Protein AF-A0A653DBP5-F1 (afdb_monomer)

pLDDT: mean 75.68, std 18.75, range [28.69, 94.06]

Secondary structure (DSSP, 8-state):
---------------TTT-HHHHS-HHHHHHHHHHHHT--SHHHHHHHHHHTEEEE--S--PPPPPP---S--------GGGG--S--SEEEEEEEETTEEEEE-HHHHHHHHT--HHHHHHHHHHHHHHSSPPPP-TT---S---SPPHHHHHHHHHHHHTS--B--TTTTTT-TT-EEE-TT--HHHHHHHHHHHH-----HHHHHHHHHHH--EEES---PPBPHHHHHHHHHHHH---HHHHHHHHHHHHHHHHHHHHHHHHHHHHHHHHHTTS-----PPPPPP--SS---BHHHHS-S-----------

Solvent-accessible surface area (backbone atoms only — not comparable to full-atom values): 20066 Å² total; per-residue (Å²): 141,78,85,79,78,80,76,75,70,90,73,84,69,80,45,84,90,68,38,44,73,76,79,43,51,68,70,59,40,50,50,51,31,52,60,52,66,66,45,87,44,75,47,54,41,40,43,56,52,46,76,33,49,47,73,42,73,57,92,71,84,77,82,73,77,75,77,76,92,74,89,75,96,83,75,93,71,92,59,82,68,82,77,59,84,61,72,76,53,43,78,49,41,45,46,78,57,91,95,42,77,45,73,39,49,72,72,53,53,30,59,52,65,71,49,61,69,70,62,55,49,53,36,51,53,29,36,74,78,67,74,39,52,59,75,84,63,85,92,67,75,73,92,68,67,94,64,77,59,66,71,61,53,51,53,50,52,53,57,62,66,69,54,85,59,42,69,50,82,88,42,43,88,82,44,72,80,46,33,23,34,59,67,90,55,47,74,68,56,52,50,51,54,48,38,74,72,68,73,60,97,71,58,68,67,59,57,50,50,49,47,66,73,76,43,64,67,45,67,32,72,82,87,67,83,49,56,58,68,60,51,52,43,50,52,51,46,72,71,44,82,54,66,67,66,32,49,52,43,48,50,52,50,52,50,53,52,52,53,51,53,51,49,54,51,48,52,52,52,50,55,52,41,30,75,72,68,79,44,90,76,88,80,86,80,82,76,76,49,84,55,83,76,84,71,79,46,48,68,66,36,55,77,78,78,94,70,88,77,85,78,85,77,80,129

Nearest PDB structures (foldseek):
  6sv1-assembly2_R  TM=6.738E-01  e=2.988E+00  Rhodospirillum rubrum
  6sv1-assembly3_d  TM=6.409E-01  e=2.805E+00  Rhodospirillum rubrum
  3k6c-assembly1_J  TM=6.333E-01  e=5.992E+00  Nitrosomonas europaea
  3k6c-assembly1_A  TM=5.991E-01  e=4.653E+00  Nitrosomonas europaea

Organism: Callosobruchus maculatus (NCBI:txid64391)

Mean predicted aligned error: 18.8 Å

Sequence (315 aa):
MTNVLVVSSPLKRVCIRLRCFEKIPEDSRQNLLITFNSLRSKNEQDNFLSGLISFHAPWRRRSRKPKNEEQSEDEISDDPEAKQFANNAVFSYKVRISDSEIPVCFKAFLAIFGIARGRVRRIQDFLLHHGRSPRDRRGTHQNRPNKMPREVEDLIVQHIQSFKARQSHYSRRKNPDRVYLPETLSIKKMFKMFLEKYNIAITYKAYWTIFTRKFNISFGLPRSDTCSVCDNLMLQINATIDPERKQDLTAQKALHLAKADKFYELKRKFKLRARQGELTCLSFDYMQNLPLPHLQTSDVFFPVSCGIMYLECTI

Foldseek 3Di:
DDPPPPPPPPPPPPPPPQRVDVVADPVQLVVQQVVLVVDDDPQSNLQVQLVQKDKDADPDQDPDDPPDPDDDDDDPDPDPPVPPPRVRIDMWGWDDDPNDTGTDDPVVVCVSNVHDPVQVVQQVVCCVPPVGGDDDCPPVDPPDPPDDDVVVLVLLVVLVVPADWADAPVCCVVCVQETEHEQVDDLVNSVVVSCVPPVDDDDSVVSVCSCVPVGNYYYDHDQDQDAPLLVVLVVVLVPDPDPVVNVVSVVVNVVVVVVVVVVVVVVVVVVVCVVVVNDPDDDDDDQFDDDPVDDSHPCNRDPDDDDPDDDPDDD

Structure (mmCIF, N/CA/C/O backbone):
data_AF-A0A653DBP5-F1
#
_entry.id   AF-A0A653DBP5-F1
#
loop_
_atom_site.group_PDB
_atom_site.id
_atom_site.type_symbol
_atom_site.label_atom_id
_atom_site.label_alt_id
_atom_site.label_comp_id
_atom_site.label_asym_id
_atom_site.label_entity_id
_atom_site.label_seq_id
_atom_site.pdbx_PDB_ins_code
_atom_site.Cartn_x
_atom_site.Cartn_y
_atom_site.Cartn_z
_atom_site.occupancy
_atom_site.B_iso_or_equiv
_atom_site.auth_seq_id
_atom_site.auth_comp_id
_atom_site.auth_asym_id
_atom_site.auth_atom_id
_atom_site.pdbx_PDB_model_num
ATOM 1 N N . MET A 1 1 ? 7.836 22.421 -19.388 1.00 36.56 1 MET A N 1
ATOM 2 C CA . MET A 1 1 ? 8.601 23.668 -19.602 1.00 36.56 1 MET A CA 1
ATOM 3 C C . MET A 1 1 ? 9.870 23.499 -18.784 1.00 36.56 1 MET A C 1
ATOM 5 O O . MET A 1 1 ? 9.744 23.416 -17.580 1.00 36.56 1 MET A O 1
ATOM 9 N N . THR A 1 2 ? 11.060 23.212 -19.290 1.00 28.75 2 THR A N 1
ATOM 10 C CA . THR A 1 2 ? 11.750 23.480 -20.554 1.00 28.75 2 THR A CA 1
ATOM 11 C C . THR A 1 2 ? 12.608 22.245 -20.871 1.00 28.75 2 THR A C 1
ATOM 13 O O . THR A 1 2 ? 13.450 21.847 -20.071 1.00 28.75 2 THR A O 1
ATOM 16 N N . ASN A 1 3 ? 12.373 21.588 -22.011 1.00 29.47 3 ASN A N 1
ATOM 17 C CA . ASN A 1 3 ? 13.273 20.530 -22.468 1.00 29.47 3 ASN A CA 1
ATOM 18 C C . ASN A 1 3 ? 14.516 21.210 -23.033 1.00 29.47 3 ASN A C 1
ATOM 20 O O . ASN A 1 3 ? 14.455 21.848 -24.082 1.00 29.47 3 ASN A O 1
ATOM 24 N N . VAL A 1 4 ? 15.619 21.092 -22.300 1.00 29.86 4 VAL A N 1
ATOM 25 C CA . VAL A 1 4 ? 16.955 21.461 -22.758 1.00 29.86 4 VAL A CA 1
ATOM 26 C C . VAL A 1 4 ? 17.217 20.697 -24.052 1.00 29.86 4 VAL A C 1
ATOM 28 O O . VAL A 1 4 ? 17.374 19.476 -24.054 1.00 29.86 4 VAL A O 1
ATOM 31 N N . LEU A 1 5 ? 17.215 21.429 -25.165 1.00 34.91 5 LEU A N 1
ATOM 32 C CA . LEU A 1 5 ? 17.737 20.960 -26.435 1.00 34.91 5 LEU A CA 1
ATOM 33 C C . LEU A 1 5 ? 19.218 20.668 -26.208 1.00 34.91 5 LEU A C 1
ATOM 35 O O . LEU A 1 5 ? 20.045 21.577 -26.153 1.00 34.91 5 LEU A O 1
ATOM 39 N N . VAL A 1 6 ? 19.554 19.391 -26.035 1.00 31.30 6 VAL A N 1
ATOM 40 C CA . VAL A 1 6 ? 20.933 18.932 -26.161 1.00 31.30 6 VAL A CA 1
ATOM 41 C C . VAL A 1 6 ? 21.281 19.091 -27.635 1.00 31.30 6 VAL A C 1
ATOM 43 O O . VAL A 1 6 ? 21.063 18.194 -28.447 1.00 31.30 6 VAL A O 1
ATOM 46 N N . VAL A 1 7 ? 21.774 20.278 -27.983 1.00 35.25 7 VAL A N 1
ATOM 47 C CA . VAL A 1 7 ? 22.456 20.539 -29.245 1.00 35.25 7 VAL A CA 1
ATOM 48 C C . VAL A 1 7 ? 23.713 19.681 -29.211 1.00 35.25 7 VAL A C 1
ATOM 50 O O . VAL A 1 7 ? 24.739 20.050 -28.643 1.00 35.25 7 VAL A O 1
ATOM 53 N N . SER A 1 8 ? 23.609 18.465 -29.744 1.00 33.22 8 SER A N 1
ATOM 54 C CA . SER A 1 8 ? 24.771 17.621 -29.961 1.00 33.22 8 SER A CA 1
ATOM 55 C C . SER A 1 8 ? 25.672 18.332 -30.963 1.00 33.22 8 SER A C 1
ATOM 57 O O . SER A 1 8 ? 25.282 18.570 -32.104 1.00 33.22 8 SER A O 1
ATOM 59 N N . SER A 1 9 ? 26.864 18.682 -30.497 1.00 33.56 9 SER A N 1
ATOM 60 C CA . SER A 1 9 ? 27.964 19.303 -31.230 1.00 33.56 9 SER A CA 1
ATOM 61 C C . SER A 1 9 ? 28.178 18.655 -32.609 1.00 33.56 9 SER A C 1
ATOM 63 O O . SER A 1 9 ? 27.960 17.443 -32.736 1.00 33.56 9 SER A O 1
ATOM 65 N N . PRO A 1 10 ? 28.670 19.393 -33.629 1.00 38.78 10 PRO A N 1
ATOM 66 C CA . PRO A 1 10 ? 28.924 18.853 -34.960 1.00 38.78 10 PRO A CA 1
ATOM 67 C C . PRO A 1 10 ? 30.125 17.910 -34.889 1.00 38.78 10 PRO A C 1
ATOM 69 O O . PRO A 1 10 ? 31.279 18.266 -35.117 1.00 38.78 10 PRO A O 1
ATOM 72 N N . LEU A 1 11 ? 29.853 16.666 -34.522 1.00 42.28 11 LEU A N 1
ATOM 73 C CA . LEU A 1 11 ? 30.815 15.589 -34.553 1.00 42.28 11 LEU A CA 1
ATOM 74 C C . LEU A 1 11 ? 31.106 15.289 -36.026 1.00 42.28 11 LEU A C 1
ATOM 76 O O . LEU A 1 11 ? 30.486 14.405 -36.616 1.00 42.28 11 LEU A O 1
ATOM 80 N N . LYS A 1 12 ? 32.111 15.971 -36.595 1.00 45.69 12 LYS A N 1
ATOM 81 C CA . LYS A 1 12 ? 32.914 15.476 -37.727 1.00 45.69 12 LYS A CA 1
ATOM 82 C C . LYS A 1 12 ? 33.602 14.170 -37.296 1.00 45.69 12 LYS A C 1
ATOM 84 O O . LYS A 1 12 ? 34.813 14.081 -37.132 1.00 45.69 12 LYS A O 1
ATOM 89 N N . ARG A 1 13 ? 32.820 13.113 -37.063 1.00 52.75 13 ARG A N 1
ATOM 90 C CA . ARG A 1 13 ? 33.313 11.743 -36.929 1.00 52.75 13 ARG A CA 1
ATOM 91 C C . ARG A 1 13 ? 33.541 11.253 -38.345 1.00 52.75 13 ARG A C 1
ATOM 93 O O . ARG A 1 13 ? 32.628 10.733 -38.981 1.00 52.75 13 ARG A O 1
ATOM 100 N N . VAL A 1 14 ? 34.757 11.468 -38.833 1.00 54.97 14 VAL A N 1
ATOM 101 C CA . VAL A 1 14 ? 35.185 11.094 -40.181 1.00 54.97 14 VAL A CA 1
ATOM 102 C C . VAL A 1 14 ? 34.881 9.609 -40.410 1.00 54.97 14 VAL A C 1
ATOM 104 O O . VAL A 1 14 ? 35.496 8.710 -39.833 1.00 54.97 14 VAL A O 1
ATOM 107 N N . CYS A 1 15 ? 33.859 9.341 -41.218 1.00 63.84 15 CYS A N 1
ATOM 108 C CA . CYS A 1 15 ? 33.506 8.005 -41.670 1.00 63.84 15 CYS A CA 1
ATOM 109 C C . CYS A 1 15 ? 34.424 7.647 -42.846 1.00 63.84 15 CYS A C 1
ATOM 111 O O . CYS A 1 15 ? 34.059 7.848 -43.997 1.00 63.84 15 CYS A O 1
ATOM 113 N N . ILE A 1 16 ? 35.621 7.132 -42.559 1.00 64.25 16 ILE A N 1
ATOM 114 C CA . ILE A 1 16 ? 36.681 6.975 -43.574 1.00 64.25 16 ILE A CA 1
ATOM 115 C C . ILE A 1 16 ? 36.278 5.994 -44.693 1.00 64.25 16 ILE A C 1
ATOM 117 O O . ILE A 1 16 ? 36.533 6.250 -45.863 1.00 64.25 16 ILE A O 1
ATOM 121 N N . ARG A 1 17 ? 35.614 4.878 -44.351 1.00 70.00 17 ARG A N 1
ATOM 122 C CA . ARG A 1 17 ? 35.361 3.777 -45.302 1.00 70.00 17 ARG A CA 1
ATOM 123 C C . ARG A 1 17 ? 34.129 3.966 -46.189 1.00 70.00 17 ARG A C 1
ATOM 125 O O . ARG A 1 17 ? 34.162 3.596 -47.353 1.00 70.00 17 ARG A O 1
ATOM 132 N N . LEU A 1 18 ? 3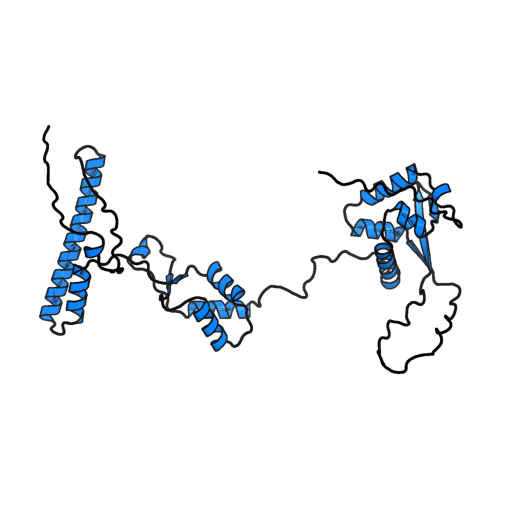3.028 4.469 -45.635 1.00 76.75 18 LEU A N 1
ATOM 133 C CA . LEU A 1 18 ? 31.749 4.567 -46.355 1.00 76.75 18 LEU A CA 1
ATOM 134 C C . LEU A 1 18 ? 31.322 6.012 -46.634 1.00 76.75 18 LEU A C 1
ATOM 136 O O . LEU A 1 18 ? 30.337 6.200 -47.343 1.00 76.75 18 LEU A O 1
ATOM 140 N N . ARG A 1 19 ? 32.029 7.006 -46.068 1.00 82.06 19 ARG A N 1
ATOM 141 C CA . ARG A 1 19 ? 31.725 8.444 -46.172 1.00 82.06 19 ARG A CA 1
ATOM 142 C C . ARG A 1 19 ? 30.231 8.747 -45.996 1.00 82.06 19 ARG A C 1
ATOM 144 O O . ARG A 1 19 ? 29.620 9.483 -46.759 1.00 82.06 19 ARG A O 1
ATOM 151 N N . CYS A 1 20 ? 29.625 8.135 -44.973 1.00 82.25 20 CYS A N 1
ATOM 152 C CA . CYS A 1 20 ? 28.166 8.124 -44.786 1.00 82.25 20 CYS A CA 1
ATOM 153 C C . CYS A 1 20 ? 27.556 9.530 -44.688 1.00 82.25 20 CYS A C 1
ATOM 155 O O . CYS A 1 20 ? 26.457 9.745 -45.177 1.00 82.25 20 CYS A O 1
ATOM 157 N N . PHE A 1 21 ? 28.268 10.471 -44.065 1.00 81.88 21 PHE A N 1
ATOM 158 C CA . PHE A 1 21 ? 27.802 11.847 -43.871 1.00 81.88 21 PHE A CA 1
ATOM 159 C C . PHE A 1 21 ? 27.961 12.735 -45.115 1.00 81.88 21 PHE A C 1
ATOM 161 O O . PHE A 1 21 ? 27.347 13.790 -45.165 1.00 81.88 21 PHE A O 1
ATOM 168 N N . GLU A 1 22 ? 28.752 12.315 -46.109 1.00 81.50 22 GLU A N 1
ATOM 169 C CA . GLU A 1 22 ? 28.819 12.974 -47.425 1.00 81.50 22 GLU A CA 1
ATOM 170 C C . GLU A 1 22 ? 27.707 12.453 -48.341 1.00 81.50 22 GLU A C 1
ATOM 172 O O . GLU A 1 22 ? 27.079 13.216 -49.062 1.00 81.50 22 GLU A O 1
ATOM 177 N N . LYS A 1 23 ? 27.429 11.143 -48.279 1.00 82.88 23 LYS A N 1
ATOM 178 C CA . LYS A 1 23 ? 26.381 10.497 -49.084 1.00 82.88 23 LYS A CA 1
ATOM 179 C C . LYS A 1 23 ? 24.964 10.849 -48.641 1.00 82.88 2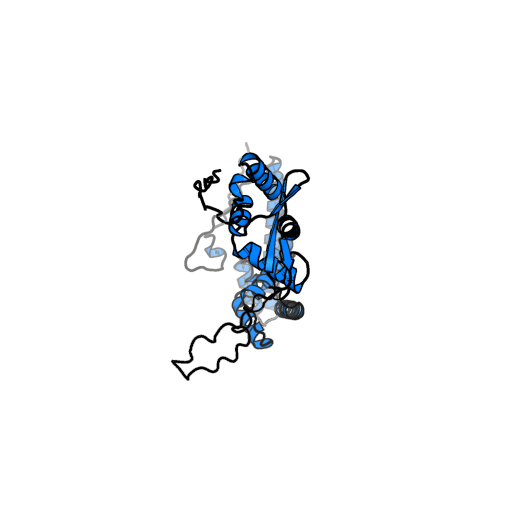3 LYS A C 1
ATOM 181 O O . LYS A 1 23 ? 24.036 10.713 -49.429 1.00 82.88 23 LYS A O 1
ATOM 186 N N . ILE A 1 24 ? 24.790 11.219 -47.374 1.00 84.38 24 ILE A N 1
ATOM 187 C CA . ILE A 1 24 ? 23.484 11.515 -46.794 1.00 84.38 24 ILE A CA 1
ATOM 188 C C . ILE A 1 24 ? 23.473 12.985 -46.356 1.00 84.38 24 ILE A C 1
ATOM 190 O O . ILE A 1 24 ? 24.082 13.305 -45.322 1.00 84.38 24 ILE A O 1
ATOM 194 N N . PRO A 1 25 ? 22.777 13.867 -47.099 1.00 85.88 25 PRO A N 1
ATOM 195 C CA . PRO A 1 25 ? 22.705 15.282 -46.759 1.00 85.88 25 PRO A CA 1
ATOM 196 C C . PRO A 1 25 ? 22.003 15.479 -45.411 1.00 85.88 25 PRO A C 1
ATOM 198 O O . PRO A 1 25 ? 21.269 14.606 -44.938 1.00 85.88 25 PRO A O 1
ATOM 201 N N . GLU A 1 26 ? 22.268 16.614 -44.762 1.00 84.62 26 GLU A N 1
ATOM 202 C CA . GLU A 1 26 ? 21.738 16.913 -43.425 1.00 84.62 26 GLU A CA 1
ATOM 203 C C . GLU A 1 26 ? 20.203 16.881 -43.400 1.00 84.62 26 GLU A C 1
ATOM 205 O O . GLU A 1 26 ? 19.634 16.235 -42.524 1.00 84.62 26 GLU A O 1
ATOM 210 N N . ASP A 1 27 ? 19.545 17.447 -44.414 1.00 86.19 27 ASP A N 1
ATOM 211 C CA . ASP A 1 27 ? 18.080 17.481 -44.521 1.00 86.19 27 ASP A CA 1
ATOM 212 C C . ASP A 1 27 ? 17.476 16.068 -44.525 1.00 86.19 27 ASP A C 1
ATOM 214 O O . ASP A 1 27 ? 16.527 15.768 -43.799 1.00 86.19 27 ASP A O 1
ATOM 218 N N . SER A 1 28 ? 18.089 15.139 -45.267 1.00 86.00 28 SER A N 1
ATOM 219 C CA . SER A 1 28 ? 17.661 13.737 -45.278 1.00 86.00 28 SER A CA 1
ATOM 220 C C . SER A 1 28 ? 17.887 13.050 -43.931 1.00 86.00 28 SER A C 1
ATOM 222 O O . SER A 1 28 ? 17.078 12.213 -43.530 1.00 86.00 28 SER A O 1
ATOM 224 N N . ARG A 1 29 ? 18.954 13.395 -43.193 1.00 87.88 29 ARG A N 1
ATOM 225 C CA . ARG A 1 29 ? 19.184 12.862 -41.835 1.00 87.88 29 ARG A CA 1
ATOM 226 C C . ARG A 1 29 ? 18.140 13.372 -40.853 1.00 87.88 29 ARG A C 1
ATOM 228 O O . ARG A 1 29 ? 17.646 12.586 -40.046 1.00 87.88 29 ARG A O 1
ATOM 235 N N . GLN A 1 30 ? 17.776 14.646 -40.947 1.00 87.38 30 GLN A N 1
ATOM 236 C CA . GLN A 1 30 ? 16.719 15.228 -40.127 1.00 87.38 30 GLN A CA 1
ATOM 237 C C . GLN A 1 30 ? 15.369 14.572 -40.425 1.00 87.38 30 GLN A C 1
ATOM 239 O O . GLN A 1 30 ? 14.693 14.144 -39.493 1.00 87.38 30 GLN A O 1
ATOM 244 N N . ASN A 1 31 ? 15.024 14.369 -41.698 1.00 89.44 31 ASN A N 1
ATOM 245 C CA . ASN A 1 31 ? 13.793 13.675 -42.088 1.00 89.44 31 ASN A CA 1
ATOM 246 C C . ASN A 1 31 ? 13.737 12.228 -41.572 1.00 89.44 31 ASN A C 1
ATOM 248 O O . ASN A 1 31 ? 12.702 11.785 -41.068 1.00 89.44 31 ASN A O 1
ATOM 252 N N . LEU A 1 32 ? 14.856 11.497 -41.631 1.00 88.88 32 LEU A N 1
ATOM 253 C CA . LEU A 1 32 ? 14.970 10.153 -41.053 1.00 88.88 32 LEU A CA 1
ATOM 254 C C . LEU A 1 32 ? 14.740 10.158 -39.540 1.00 88.88 32 LEU A C 1
ATOM 256 O O . LEU A 1 32 ? 14.031 9.297 -39.019 1.00 88.88 32 LEU A O 1
ATOM 260 N N . LEU A 1 33 ? 15.320 11.131 -38.838 1.00 90.19 33 LEU A N 1
ATOM 261 C CA . LEU A 1 33 ? 15.170 11.267 -37.395 1.00 90.19 33 LEU A CA 1
ATOM 262 C C . LEU A 1 33 ? 13.738 11.666 -37.006 1.00 90.19 33 LEU A C 1
ATOM 264 O O . LEU A 1 33 ? 13.191 11.109 -36.057 1.00 90.19 33 LEU A O 1
ATOM 268 N N . ILE A 1 34 ? 13.107 12.575 -37.754 1.00 90.06 34 ILE A N 1
ATOM 269 C CA . ILE A 1 34 ? 11.704 12.974 -37.563 1.00 90.06 34 ILE A CA 1
ATOM 270 C C . ILE A 1 34 ? 10.782 11.769 -37.766 1.00 90.06 34 ILE A C 1
ATOM 272 O O . ILE A 1 34 ? 9.935 11.494 -36.920 1.00 90.06 34 ILE A O 1
ATOM 276 N N . THR A 1 35 ? 10.993 11.005 -38.840 1.00 90.19 35 THR A N 1
ATOM 277 C CA . THR A 1 35 ? 10.218 9.788 -39.134 1.00 90.19 35 THR A CA 1
ATOM 278 C C . THR A 1 35 ? 10.406 8.727 -38.052 1.00 90.19 35 THR A C 1
ATOM 280 O O . THR A 1 35 ? 9.456 8.067 -37.648 1.00 90.19 35 THR A O 1
ATOM 283 N N . PHE A 1 36 ? 11.623 8.567 -37.534 1.00 92.12 36 PHE A N 1
ATOM 284 C CA . PHE A 1 36 ? 11.887 7.641 -36.436 1.00 92.12 36 PHE A CA 1
ATOM 285 C C . PHE A 1 36 ? 11.210 8.078 -35.127 1.00 92.12 36 PHE A C 1
ATOM 287 O O . PHE A 1 36 ? 10.647 7.250 -34.409 1.00 92.12 36 PHE A O 1
ATOM 294 N N . ASN A 1 37 ? 11.232 9.377 -34.827 1.00 90.12 37 ASN A N 1
ATOM 295 C CA . ASN A 1 37 ? 10.646 9.938 -33.612 1.00 90.12 37 ASN A CA 1
ATOM 296 C C . ASN A 1 37 ? 9.114 10.050 -33.665 1.00 90.12 37 ASN A C 1
ATOM 298 O O . ASN A 1 37 ? 8.494 10.184 -32.612 1.00 90.12 37 ASN A O 1
ATOM 302 N N . SER A 1 38 ? 8.495 9.976 -34.849 1.00 92.38 38 SER A N 1
ATOM 303 C CA . SER A 1 38 ? 7.032 9.948 -34.984 1.00 92.38 38 SER A CA 1
ATOM 304 C C . SER A 1 38 ? 6.414 8.604 -34.567 1.00 92.38 38 SER A C 1
ATOM 306 O O . SER A 1 38 ? 5.219 8.541 -34.268 1.00 92.38 38 SER A O 1
ATOM 308 N N . LEU A 1 39 ? 7.222 7.538 -34.488 1.00 92.19 39 LEU A N 1
ATOM 309 C CA . LEU A 1 39 ? 6.808 6.229 -33.982 1.00 92.19 39 LEU A CA 1
ATOM 310 C C . LEU A 1 39 ? 6.479 6.321 -32.487 1.00 92.19 39 LEU A C 1
ATOM 312 O O . LEU A 1 39 ? 7.312 6.739 -31.676 1.00 92.19 39 LEU A O 1
ATOM 316 N N . ARG A 1 40 ? 5.263 5.905 -32.115 1.00 85.38 40 ARG A N 1
ATOM 317 C CA . ARG A 1 40 ? 4.690 6.166 -30.786 1.00 85.38 40 ARG A CA 1
ATOM 318 C C . ARG A 1 40 ? 5.259 5.244 -29.721 1.00 85.38 40 ARG A C 1
ATOM 320 O O . ARG A 1 40 ? 5.482 5.671 -28.588 1.00 85.38 40 ARG A O 1
ATOM 327 N N . SER A 1 41 ? 5.471 3.973 -30.057 1.00 90.12 41 SER A N 1
ATOM 328 C CA . SER A 1 41 ? 5.939 2.978 -29.095 1.00 90.12 41 SER A CA 1
ATOM 329 C C . SER A 1 41 ? 7.415 2.631 -29.281 1.00 90.12 41 SER A C 1
ATOM 331 O O . SER A 1 41 ? 7.949 2.568 -30.388 1.00 90.12 41 SER A O 1
ATOM 333 N N . LYS A 1 42 ? 8.095 2.318 -28.170 1.00 88.75 42 LYS A N 1
AT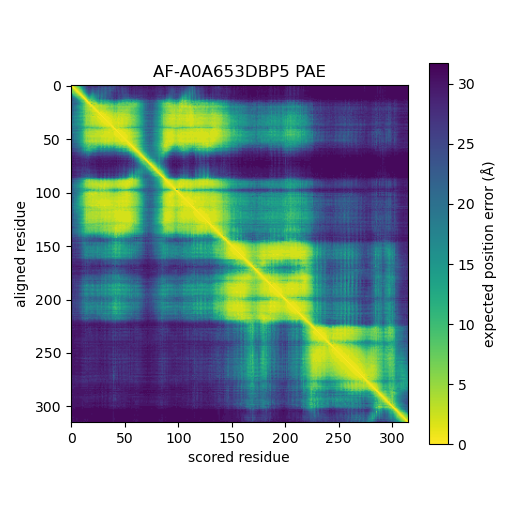OM 334 C CA . LYS A 1 42 ? 9.469 1.792 -28.207 1.00 88.75 42 LYS A CA 1
ATOM 335 C C . LYS A 1 42 ? 9.569 0.522 -29.065 1.00 88.75 42 LYS A C 1
ATOM 337 O O . LYS A 1 42 ? 10.575 0.322 -29.734 1.00 88.75 42 LYS A O 1
ATOM 342 N N . ASN A 1 43 ? 8.524 -0.307 -29.055 1.00 91.19 43 ASN A N 1
ATOM 343 C CA . ASN A 1 43 ? 8.456 -1.528 -29.854 1.00 91.19 43 ASN A CA 1
ATOM 344 C C . ASN A 1 43 ? 8.384 -1.220 -31.355 1.00 91.19 43 ASN A C 1
ATOM 346 O O . ASN A 1 43 ? 9.072 -1.871 -32.133 1.00 91.19 43 ASN A O 1
ATOM 350 N N . GLU A 1 44 ? 7.600 -0.221 -31.769 1.00 91.94 44 GLU A N 1
ATOM 351 C CA . GLU A 1 44 ? 7.573 0.251 -33.162 1.00 91.94 44 GLU A CA 1
ATOM 352 C C . GLU A 1 44 ? 8.938 0.778 -33.602 1.00 91.94 44 GLU A C 1
ATOM 354 O O . GLU A 1 44 ? 9.419 0.411 -34.670 1.00 91.94 44 GLU A O 1
ATOM 359 N N . GLN A 1 45 ? 9.600 1.570 -32.756 1.00 92.88 45 GLN A N 1
ATOM 360 C CA . GLN A 1 45 ? 10.955 2.053 -33.024 1.00 92.88 45 GLN A CA 1
ATOM 361 C C . GLN A 1 45 ? 11.966 0.904 -33.155 1.00 92.88 45 GLN A C 1
ATOM 363 O O . GLN A 1 45 ? 12.768 0.890 -34.087 1.00 92.88 45 GLN A O 1
ATOM 368 N N . ASP A 1 46 ? 11.938 -0.072 -32.244 1.00 92.69 46 ASP A N 1
ATOM 369 C CA . ASP A 1 46 ? 12.847 -1.223 -32.281 1.00 92.69 46 ASP A CA 1
ATOM 370 C C . ASP A 1 46 ? 12.556 -2.127 -33.498 1.00 92.69 46 ASP A C 1
ATOM 372 O O . ASP A 1 46 ? 13.493 -2.622 -34.126 1.00 92.69 46 ASP A O 1
ATOM 376 N N . ASN A 1 47 ? 11.285 -2.276 -33.897 1.00 92.88 47 ASN A N 1
ATOM 377 C CA . ASN A 1 47 ? 10.881 -2.935 -35.144 1.00 92.88 47 ASN A CA 1
ATOM 378 C C . ASN A 1 47 ? 11.419 -2.200 -36.377 1.00 92.88 47 ASN A C 1
ATOM 380 O O . ASN A 1 47 ? 12.014 -2.828 -37.253 1.00 92.88 47 ASN A O 1
ATOM 384 N N . PHE A 1 48 ? 11.258 -0.879 -36.434 1.00 92.81 48 PHE A N 1
ATOM 385 C CA . PHE A 1 48 ? 11.758 -0.057 -37.534 1.00 92.81 48 PHE A CA 1
ATOM 386 C C . PHE A 1 48 ? 13.274 -0.215 -37.708 1.00 92.81 48 PHE A C 1
ATOM 388 O O . PHE A 1 48 ? 13.748 -0.513 -38.803 1.00 92.81 48 PHE A O 1
ATOM 395 N N . LEU A 1 49 ? 14.036 -0.119 -36.614 1.00 92.69 49 LEU A N 1
ATOM 396 C CA . LEU A 1 49 ? 15.489 -0.316 -36.635 1.00 92.69 49 LEU A CA 1
ATOM 397 C C . LEU A 1 49 ? 15.870 -1.738 -37.038 1.00 92.69 49 LEU A C 1
ATOM 399 O O . LEU A 1 49 ? 16.861 -1.926 -37.737 1.00 92.69 49 LEU A O 1
ATOM 403 N N . SER A 1 50 ? 15.090 -2.735 -36.615 1.00 91.31 50 SER A N 1
ATOM 404 C CA . SER A 1 50 ? 15.350 -4.130 -36.964 1.00 91.31 50 SER A CA 1
ATOM 405 C C . SER A 1 50 ? 15.257 -4.384 -38.473 1.00 91.31 50 SER A C 1
ATOM 407 O O . SER A 1 50 ? 16.083 -5.116 -39.005 1.00 91.31 50 SER A O 1
ATOM 409 N N . GLY A 1 51 ? 14.357 -3.694 -39.187 1.00 90.50 51 GLY A N 1
ATOM 410 C CA . GLY A 1 51 ? 14.258 -3.768 -40.652 1.00 90.50 51 GLY A CA 1
ATOM 411 C C . GLY A 1 51 ? 15.424 -3.107 -41.403 1.00 90.50 51 GLY A C 1
ATOM 412 O O . GLY A 1 51 ? 15.636 -3.367 -42.588 1.00 90.50 51 GLY A O 1
ATOM 413 N N . LEU A 1 52 ? 16.201 -2.268 -40.715 1.00 92.25 52 LEU A N 1
ATOM 414 C CA . LEU A 1 52 ? 17.388 -1.591 -41.243 1.00 92.25 52 LEU A CA 1
ATOM 415 C C . LEU A 1 52 ? 18.699 -2.323 -40.915 1.00 92.25 52 LEU A C 1
ATOM 417 O O . LEU A 1 52 ? 19.778 -1.884 -41.324 1.00 92.25 52 LEU A O 1
ATOM 421 N N . ILE A 1 53 ? 18.617 -3.428 -40.173 1.00 92.62 53 ILE A N 1
ATOM 422 C CA . ILE A 1 53 ? 19.753 -4.257 -39.782 1.00 92.62 53 ILE A CA 1
ATOM 423 C C . ILE A 1 53 ? 19.659 -5.576 -40.542 1.00 92.62 53 ILE A C 1
ATOM 425 O O . ILE A 1 53 ? 18.626 -6.237 -40.561 1.00 92.62 53 ILE A O 1
ATOM 429 N N . SER A 1 54 ? 20.763 -5.987 -41.150 1.00 90.00 54 SER A N 1
ATOM 430 C CA . SER A 1 54 ? 20.900 -7.319 -41.739 1.00 90.00 54 SER A CA 1
ATOM 431 C C . SER A 1 54 ? 22.128 -7.994 -41.150 1.00 90.00 54 SER A C 1
ATOM 433 O O . SER A 1 54 ? 23.059 -7.322 -40.698 1.00 90.00 54 SER A O 1
ATOM 435 N N . PHE A 1 55 ? 22.120 -9.320 -41.094 1.00 88.69 55 PHE A N 1
ATOM 436 C CA . PHE A 1 55 ? 23.233 -10.085 -40.554 1.00 88.69 55 PHE A CA 1
ATOM 437 C C . PHE A 1 55 ? 23.573 -11.259 -41.461 1.00 88.69 55 PHE A C 1
ATOM 439 O O . PHE A 1 55 ? 22.702 -11.847 -42.097 1.00 88.69 55 PHE A O 1
ATOM 446 N N . HIS A 1 56 ? 24.859 -11.588 -41.509 1.00 85.75 56 HIS A N 1
ATOM 447 C CA . HIS A 1 56 ? 25.397 -12.678 -42.310 1.00 85.75 56 HIS A CA 1
ATOM 448 C C . HIS A 1 56 ? 26.396 -13.486 -41.485 1.00 85.75 56 HIS A C 1
ATOM 450 O O . HIS A 1 56 ? 27.043 -12.959 -40.573 1.00 85.75 56 HIS A O 1
ATOM 456 N N . ALA A 1 57 ? 26.545 -14.768 -41.815 1.00 81.88 57 ALA A N 1
ATOM 457 C CA . ALA A 1 57 ? 27.573 -15.599 -41.208 1.00 81.88 57 ALA A CA 1
ATOM 458 C C . ALA A 1 57 ? 28.978 -15.057 -41.563 1.00 81.88 57 ALA A C 1
ATOM 460 O O . ALA A 1 57 ? 29.205 -14.632 -42.701 1.00 81.88 57 ALA A O 1
ATOM 461 N N . PRO A 1 58 ? 29.942 -15.046 -40.624 1.00 80.56 58 PRO A N 1
ATOM 462 C CA . PRO A 1 58 ? 31.301 -14.608 -40.918 1.00 80.56 58 PRO A CA 1
ATOM 463 C C . PRO A 1 58 ? 31.970 -15.548 -41.928 1.00 80.56 58 PRO A C 1
ATOM 465 O O . PRO A 1 58 ? 32.039 -16.749 -41.688 1.00 80.56 58 PRO A O 1
ATOM 468 N N . TRP A 1 59 ? 32.540 -14.997 -43.006 1.00 73.00 59 TRP A N 1
ATOM 469 C CA . TRP A 1 59 ? 33.254 -15.782 -44.028 1.00 73.00 59 TRP A CA 1
ATOM 470 C C . TRP A 1 59 ? 34.458 -16.540 -43.448 1.00 73.00 59 TRP A C 1
ATOM 472 O O . TRP A 1 59 ? 34.693 -17.699 -43.770 1.00 73.00 59 TRP A O 1
ATOM 482 N N . ARG A 1 60 ? 35.249 -15.891 -42.584 1.00 70.50 60 ARG A N 1
ATOM 483 C CA . ARG A 1 60 ? 36.398 -16.505 -41.899 1.00 70.50 60 ARG A CA 1
ATOM 484 C C . ARG A 1 60 ? 36.308 -16.247 -40.406 1.00 70.50 60 ARG A C 1
ATOM 486 O O . ARG A 1 60 ? 36.211 -15.096 -39.976 1.00 70.50 60 ARG A O 1
ATOM 493 N N . ARG A 1 61 ? 36.417 -17.311 -39.615 1.00 69.19 61 ARG A N 1
ATOM 494 C CA . ARG A 1 61 ? 36.617 -17.223 -38.168 1.00 69.19 61 ARG A CA 1
ATOM 495 C C . ARG A 1 61 ? 38.119 -17.196 -37.917 1.00 69.19 61 ARG A C 1
ATOM 497 O O . ARG A 1 61 ? 38.814 -18.151 -38.236 1.00 69.19 61 ARG A O 1
ATOM 504 N N . ARG A 1 62 ? 38.635 -16.087 -37.389 1.00 63.50 62 ARG A N 1
ATOM 505 C CA . ARG A 1 62 ? 40.004 -16.069 -36.865 1.00 63.50 62 ARG A CA 1
ATOM 506 C C . ARG A 1 62 ? 39.973 -16.707 -35.483 1.00 63.50 62 ARG A C 1
ATOM 508 O O . ARG A 1 62 ? 39.208 -16.243 -34.637 1.00 63.50 62 ARG A O 1
ATOM 515 N N . SER A 1 63 ? 40.785 -17.738 -35.261 1.00 61.31 63 SER A N 1
ATOM 516 C CA . SER A 1 63 ? 41.098 -18.181 -33.905 1.00 61.31 63 SER A CA 1
ATOM 517 C C . SER A 1 63 ? 41.668 -16.977 -33.158 1.00 61.31 63 SER A C 1
ATOM 519 O O . SER A 1 63 ? 42.585 -16.300 -33.631 1.00 61.31 63 SER A O 1
ATOM 521 N N . ARG A 1 64 ? 41.072 -16.628 -32.018 1.00 58.47 64 ARG A N 1
ATOM 522 C CA . ARG A 1 64 ? 41.760 -15.727 -31.096 1.00 58.47 64 ARG A CA 1
ATOM 523 C C . ARG A 1 64 ? 42.882 -16.559 -30.487 1.00 58.47 64 ARG A C 1
ATOM 525 O O . ARG A 1 64 ? 42.594 -17.634 -29.969 1.00 58.47 64 ARG A O 1
ATOM 532 N N . LYS A 1 65 ? 44.134 -16.091 -30.569 1.00 51.28 65 LYS A N 1
ATOM 533 C CA . LYS A 1 65 ? 45.181 -16.634 -29.694 1.00 51.28 65 LYS A CA 1
ATOM 534 C C . LYS A 1 65 ? 44.648 -16.522 -28.258 1.00 51.28 65 LYS A C 1
ATOM 536 O O . LYS A 1 65 ? 44.121 -15.447 -27.935 1.00 51.28 65 LYS A O 1
ATOM 541 N N . PRO A 1 66 ? 44.706 -17.586 -27.440 1.00 50.41 66 PRO A N 1
ATOM 542 C CA . PRO A 1 66 ? 44.446 -17.434 -26.018 1.00 50.41 66 PRO A CA 1
ATOM 543 C C . PRO A 1 66 ? 45.365 -16.316 -25.519 1.00 50.41 66 PRO A C 1
ATOM 545 O O . PRO A 1 66 ? 46.529 -16.240 -25.916 1.00 50.41 66 PRO A O 1
ATOM 548 N N . LYS A 1 67 ? 44.815 -15.365 -24.757 1.00 45.00 67 LYS A N 1
ATOM 549 C CA . LYS A 1 67 ? 45.669 -14.454 -23.991 1.00 45.00 67 LYS A CA 1
ATOM 550 C C . LYS A 1 67 ? 46.523 -15.356 -23.106 1.00 45.00 67 LYS A C 1
ATOM 552 O O . LYS A 1 67 ? 45.943 -16.202 -22.437 1.00 45.00 67 LYS A O 1
ATOM 557 N N . ASN A 1 68 ? 47.840 -15.201 -23.203 1.00 41.06 68 ASN A N 1
ATOM 558 C CA . ASN A 1 68 ? 48.833 -15.996 -22.495 1.00 41.06 68 ASN A CA 1
ATOM 559 C C . ASN A 1 68 ? 48.386 -16.335 -21.070 1.00 41.06 68 ASN A C 1
ATOM 561 O O . ASN A 1 68 ? 47.997 -15.452 -20.305 1.00 41.06 68 ASN A O 1
ATOM 565 N N . GLU A 1 69 ? 48.451 -17.630 -20.785 1.00 48.41 69 GLU A N 1
ATOM 566 C CA . GLU A 1 69 ? 48.522 -18.224 -19.462 1.00 48.41 69 GLU A CA 1
ATOM 567 C C . GLU A 1 69 ? 49.795 -17.707 -18.793 1.00 48.41 69 GLU A C 1
ATOM 569 O O . GLU A 1 69 ? 50.883 -18.175 -19.091 1.00 48.41 69 GLU A O 1
ATOM 574 N N . GLU A 1 70 ? 49.674 -16.694 -17.947 1.00 46.72 70 GLU A N 1
ATOM 575 C CA . GLU A 1 70 ? 50.645 -16.417 -16.892 1.00 46.72 70 GLU A CA 1
ATOM 576 C C . GLU A 1 70 ? 49.902 -15.621 -15.810 1.00 46.72 70 GLU A C 1
ATOM 578 O O . GLU A 1 70 ? 49.513 -14.476 -16.042 1.00 46.72 70 GLU A O 1
ATOM 583 N N . GLN A 1 71 ? 49.734 -16.269 -14.644 1.00 38.09 71 GLN A N 1
ATOM 584 C CA . GLN A 1 71 ? 49.116 -15.804 -13.383 1.00 38.09 71 GLN A CA 1
ATOM 585 C C . GLN A 1 71 ? 47.572 -15.902 -13.375 1.00 38.09 71 GLN A C 1
ATOM 587 O O . GLN A 1 71 ? 46.909 -15.238 -14.162 1.00 38.09 71 GLN A O 1
ATOM 592 N N . SER A 1 72 ? 46.889 -16.701 -12.548 1.00 34.72 72 SER A N 1
ATOM 593 C CA . SER A 1 72 ? 47.204 -17.431 -11.307 1.00 34.72 72 SER A CA 1
ATOM 594 C C . SER A 1 72 ? 46.235 -18.626 -11.153 1.00 34.72 72 SER A C 1
ATOM 596 O O . SER A 1 72 ? 45.102 -18.545 -11.622 1.00 34.72 72 SER A O 1
ATOM 598 N N . GLU A 1 73 ? 46.660 -19.713 -10.501 1.00 42.34 73 GLU A N 1
ATOM 599 C CA . GLU A 1 73 ? 45.937 -21.001 -10.390 1.00 42.34 73 GLU A CA 1
ATOM 600 C C . GLU A 1 73 ? 44.752 -21.031 -9.403 1.00 42.34 73 GLU A C 1
ATOM 602 O O . GLU A 1 73 ? 44.130 -22.076 -9.239 1.00 42.34 73 GLU A O 1
ATOM 607 N N . ASP A 1 74 ? 44.357 -19.909 -8.805 1.00 38.16 74 ASP A N 1
ATOM 608 C CA . ASP A 1 74 ? 43.271 -19.888 -7.822 1.00 38.16 74 ASP A CA 1
ATOM 609 C C . ASP A 1 74 ? 42.037 -19.152 -8.356 1.00 38.16 74 ASP A C 1
ATOM 611 O O . ASP A 1 74 ? 41.976 -17.927 -8.338 1.00 38.16 74 ASP A O 1
ATOM 615 N N . GLU A 1 75 ? 41.089 -19.934 -8.885 1.00 38.00 75 GLU A N 1
ATOM 616 C CA . GLU A 1 75 ? 39.621 -19.786 -8.824 1.00 38.00 75 GLU A CA 1
ATOM 617 C C . GLU A 1 75 ? 39.000 -20.533 -10.015 1.00 38.00 75 GLU A C 1
ATOM 619 O O . GLU A 1 75 ? 38.837 -20.006 -11.120 1.00 38.00 75 GLU A O 1
ATOM 624 N N . ILE A 1 76 ? 38.613 -21.791 -9.780 1.00 41.75 76 ILE A N 1
ATOM 625 C CA . ILE A 1 76 ? 37.684 -22.515 -10.653 1.00 41.75 76 ILE A CA 1
ATOM 626 C C . ILE A 1 76 ? 36.331 -21.807 -10.537 1.00 41.75 76 ILE A C 1
ATOM 628 O O . ILE A 1 76 ? 35.507 -22.117 -9.680 1.00 41.75 76 ILE A O 1
ATOM 632 N N . SER A 1 77 ? 36.118 -20.814 -11.394 1.00 35.47 77 SER A N 1
ATOM 633 C CA . SER A 1 77 ? 34.785 -20.349 -11.752 1.00 35.47 77 SER A CA 1
ATOM 634 C C . SER A 1 77 ? 34.353 -21.114 -13.002 1.00 35.47 77 SER A C 1
ATOM 636 O O . SER A 1 77 ? 34.800 -20.843 -14.118 1.00 35.47 77 SER A O 1
ATOM 638 N N . ASP A 1 78 ? 33.486 -22.109 -12.799 1.00 39.72 78 ASP A N 1
ATOM 639 C CA . ASP A 1 78 ? 32.736 -22.819 -13.842 1.00 39.72 78 ASP A CA 1
ATOM 640 C C . ASP A 1 78 ? 31.703 -21.878 -14.488 1.00 39.72 78 ASP A C 1
ATOM 642 O O . ASP A 1 78 ? 30.495 -22.091 -14.401 1.00 39.72 78 ASP A O 1
ATOM 646 N N . ASP A 1 79 ? 32.168 -20.801 -15.123 1.00 34.62 79 ASP A N 1
ATOM 647 C CA . ASP A 1 79 ? 31.307 -19.865 -15.841 1.00 34.62 79 ASP A CA 1
ATOM 648 C C . ASP A 1 79 ? 31.486 -20.056 -17.365 1.00 34.62 79 ASP A C 1
ATOM 650 O O . ASP A 1 79 ? 32.410 -19.507 -17.982 1.00 34.62 79 ASP A O 1
ATOM 654 N N . PRO A 1 80 ? 30.634 -20.868 -18.026 1.00 40.12 80 PRO A N 1
ATOM 655 C CA . PRO A 1 80 ? 30.770 -21.207 -19.447 1.00 40.12 80 PRO A CA 1
ATOM 656 C C . PRO A 1 80 ? 30.534 -20.016 -20.398 1.00 40.12 80 PRO A C 1
ATOM 658 O O . PRO A 1 80 ? 30.804 -20.118 -21.600 1.00 40.12 80 PRO A O 1
ATOM 661 N N . GLU A 1 81 ? 30.063 -18.871 -19.894 1.00 43.53 81 GLU A N 1
ATOM 662 C CA . GLU A 1 81 ? 29.693 -17.703 -20.704 1.00 43.53 81 GLU A CA 1
ATOM 663 C C . GLU A 1 81 ? 30.883 -16.842 -21.161 1.00 43.53 81 GLU A C 1
ATOM 665 O O . GLU A 1 81 ? 30.811 -16.189 -22.209 1.00 43.53 81 GLU A O 1
ATOM 670 N N . ALA A 1 82 ? 32.024 -16.866 -20.461 1.00 37.12 82 ALA A N 1
ATOM 671 C CA . ALA A 1 82 ? 33.146 -15.972 -20.774 1.00 37.12 82 ALA A CA 1
ATOM 672 C C . ALA A 1 82 ? 33.853 -16.294 -22.114 1.00 37.12 82 ALA A C 1
ATOM 674 O O . ALA A 1 82 ? 34.529 -15.438 -22.695 1.00 37.12 82 ALA A O 1
ATOM 675 N N . LYS A 1 83 ? 33.663 -17.505 -22.661 1.00 39.50 83 LYS A N 1
ATOM 676 C CA . LYS A 1 83 ? 34.304 -17.975 -23.908 1.00 39.50 83 LYS A CA 1
ATOM 677 C C . LYS A 1 83 ? 33.474 -17.733 -25.186 1.00 39.50 83 LYS A C 1
ATOM 679 O O . LYS A 1 83 ? 33.986 -17.959 -26.282 1.00 39.50 83 LYS A O 1
ATOM 684 N N . GLN A 1 84 ? 32.238 -17.225 -25.100 1.00 45.47 84 GLN A N 1
ATOM 685 C CA . GLN A 1 84 ? 31.290 -17.203 -26.235 1.00 45.47 84 GLN A CA 1
ATOM 686 C C . GLN A 1 84 ? 31.183 -15.899 -27.043 1.00 45.47 84 GLN A C 1
ATOM 688 O O . GLN A 1 84 ? 30.403 -15.836 -27.989 1.00 45.47 84 GLN A O 1
ATOM 693 N N . PHE A 1 85 ? 32.013 -14.876 -26.812 1.00 43.56 85 PHE A N 1
ATOM 694 C CA . PHE A 1 85 ? 32.044 -13.701 -27.707 1.00 43.56 85 PHE A CA 1
ATOM 695 C C . PHE A 1 85 ? 32.794 -13.957 -29.029 1.00 43.56 85 PHE A C 1
ATOM 697 O O . PHE A 1 85 ? 33.474 -13.066 -29.559 1.00 43.56 85 PHE A O 1
ATOM 704 N N . ALA A 1 86 ? 32.712 -15.169 -29.581 1.00 50.44 86 ALA A N 1
ATOM 705 C CA . ALA A 1 86 ? 32.919 -15.353 -31.007 1.00 50.44 86 ALA A CA 1
ATOM 706 C C . ALA A 1 86 ? 31.793 -14.578 -31.705 1.00 50.44 86 ALA A C 1
ATOM 708 O O . ALA A 1 86 ? 30.621 -14.790 -31.418 1.00 50.44 86 ALA A O 1
ATOM 709 N N . ASN A 1 87 ? 32.129 -13.617 -32.569 1.00 60.59 87 ASN A N 1
ATOM 710 C CA . ASN A 1 87 ? 31.121 -12.897 -33.346 1.00 60.59 87 ASN A CA 1
ATOM 711 C C . ASN A 1 87 ? 30.422 -13.909 -34.269 1.00 60.59 87 ASN A C 1
ATOM 713 O O . ASN A 1 87 ? 30.896 -14.151 -35.377 1.00 60.59 87 ASN A O 1
ATOM 717 N N . ASN A 1 88 ? 29.334 -14.523 -33.802 1.00 69.25 88 ASN A N 1
ATOM 718 C CA . ASN A 1 88 ? 28.597 -15.556 -34.532 1.00 69.25 88 ASN A CA 1
ATOM 719 C C . ASN A 1 88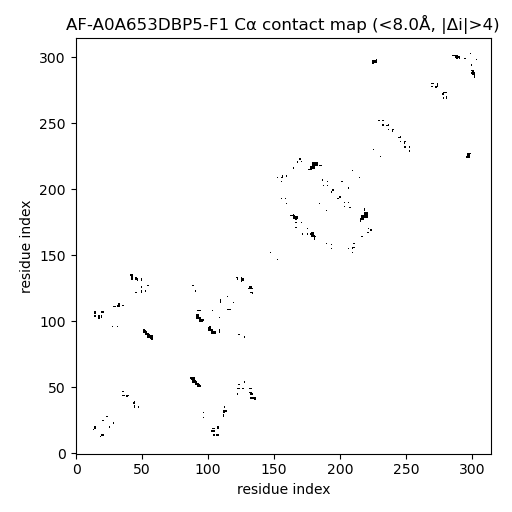 ? 27.956 -15.009 -35.815 1.00 69.25 88 ASN A C 1
ATOM 721 O O . ASN A 1 88 ? 27.669 -15.775 -36.731 1.00 69.25 88 ASN A O 1
ATOM 725 N N . ALA A 1 89 ? 27.803 -13.685 -35.908 1.00 80.12 89 ALA A N 1
ATOM 726 C CA . ALA A 1 89 ? 27.320 -12.986 -37.085 1.00 80.12 89 ALA A CA 1
ATOM 727 C C . ALA A 1 89 ? 28.061 -11.659 -37.318 1.00 80.12 89 ALA A C 1
ATOM 729 O O . ALA A 1 89 ? 28.572 -11.020 -36.392 1.00 80.12 89 ALA A O 1
ATOM 730 N N . VAL A 1 90 ? 28.096 -11.240 -38.582 1.00 85.25 90 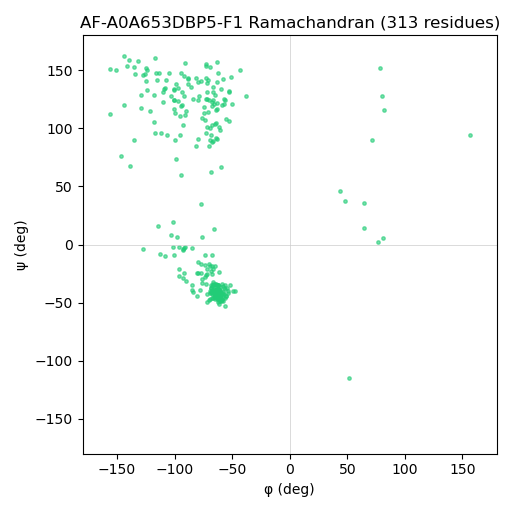VAL A N 1
ATOM 731 C CA . VAL A 1 90 ? 28.518 -9.909 -39.026 1.00 85.25 90 VAL A CA 1
ATOM 732 C C . VAL A 1 90 ? 27.268 -9.104 -39.360 1.00 85.25 90 VAL A C 1
ATOM 734 O O . VAL A 1 90 ? 26.443 -9.554 -40.149 1.00 85.25 90 VAL A O 1
ATOM 737 N N . PHE A 1 91 ? 27.144 -7.909 -38.783 1.00 88.31 91 PHE A N 1
ATOM 738 C CA . PHE A 1 91 ? 25.990 -7.030 -38.979 1.00 88.31 91 PHE A CA 1
ATOM 739 C C . PHE A 1 91 ? 26.288 -5.913 -39.985 1.00 88.31 91 PHE A C 1
ATOM 741 O O . PHE A 1 91 ? 27.309 -5.226 -39.878 1.00 88.31 91 PHE A O 1
ATOM 748 N N . SER A 1 92 ? 25.359 -5.695 -40.911 1.00 90.00 92 SER A N 1
ATOM 749 C CA . SER A 1 92 ? 25.314 -4.578 -41.855 1.00 90.00 92 SER A CA 1
ATOM 750 C C . SER A 1 92 ? 24.112 -3.681 -41.565 1.00 90.00 92 SER A C 1
ATOM 752 O O . SER A 1 92 ? 23.063 -4.154 -41.131 1.00 90.00 92 SER A O 1
ATOM 754 N N . TYR A 1 93 ? 24.261 -2.384 -41.823 1.00 92.62 93 TYR A N 1
ATOM 755 C CA . TYR A 1 93 ? 23.238 -1.377 -41.544 1.00 92.62 93 TYR A CA 1
ATOM 756 C C . TYR A 1 93 ? 22.934 -0.604 -42.815 1.00 92.62 93 TYR A C 1
ATOM 758 O O . TYR A 1 93 ? 23.849 -0.262 -43.571 1.00 92.62 93 TYR A O 1
ATOM 766 N N . LYS A 1 94 ? 21.660 -0.294 -43.017 1.00 93.38 94 LYS A N 1
ATOM 767 C CA . LYS A 1 94 ? 21.176 0.501 -44.143 1.00 93.38 94 LYS A CA 1
ATOM 768 C C . LYS A 1 94 ? 20.238 1.599 -43.665 1.00 93.38 94 LYS A C 1
ATOM 770 O O . LYS A 1 94 ? 19.669 1.512 -42.583 1.00 93.38 94 LYS A O 1
ATOM 775 N N . VAL A 1 95 ? 20.088 2.640 -44.469 1.00 91.56 95 VAL A N 1
ATOM 776 C CA . VAL A 1 95 ? 19.041 3.654 -44.303 1.00 91.56 95 VAL A CA 1
ATOM 777 C C . VAL A 1 95 ? 18.256 3.769 -45.599 1.00 91.56 95 VAL A C 1
ATOM 779 O O . VAL A 1 95 ? 18.816 3.569 -46.676 1.00 91.56 95 VAL A O 1
ATOM 782 N N . ARG A 1 96 ? 16.962 4.063 -45.489 1.00 89.12 96 ARG A N 1
ATOM 783 C CA . ARG A 1 96 ? 16.063 4.230 -46.634 1.00 89.12 96 ARG A CA 1
ATOM 784 C C . ARG A 1 96 ? 15.868 5.708 -46.904 1.00 89.12 96 ARG A C 1
ATOM 786 O O . ARG A 1 96 ? 15.351 6.407 -46.041 1.00 89.12 96 ARG A O 1
ATOM 793 N N . ILE A 1 97 ? 16.303 6.175 -48.066 1.00 86.12 97 ILE A N 1
ATOM 794 C CA . ILE A 1 97 ? 16.086 7.552 -48.510 1.00 86.12 97 ILE A CA 1
ATOM 795 C C . ILE A 1 97 ? 15.335 7.473 -49.827 1.00 86.12 97 ILE A C 1
ATOM 797 O O . ILE A 1 97 ? 15.866 6.940 -50.806 1.00 86.12 97 ILE A O 1
ATOM 801 N N . SER A 1 98 ? 14.100 7.973 -49.818 1.00 78.50 98 SER A N 1
ATOM 802 C CA . SER A 1 98 ? 13.142 7.791 -50.910 1.00 78.50 98 SER A CA 1
ATOM 803 C C . SER A 1 98 ? 13.025 6.296 -51.257 1.00 78.50 98 SER A C 1
ATOM 805 O O . SER A 1 98 ? 12.661 5.514 -50.379 1.00 78.50 98 SER A O 1
ATOM 807 N N . ASP A 1 99 ? 13.443 5.884 -52.458 1.00 76.88 99 ASP A N 1
ATOM 808 C CA . ASP A 1 99 ? 13.398 4.491 -52.931 1.00 76.88 99 ASP A CA 1
ATOM 809 C C . ASP A 1 99 ? 14.759 3.774 -52.901 1.00 76.88 99 ASP A C 1
ATOM 811 O O . ASP A 1 99 ? 14.906 2.662 -53.405 1.00 76.88 99 ASP A O 1
ATOM 815 N N . SER A 1 100 ? 15.781 4.397 -52.309 1.00 84.00 100 SER A N 1
ATOM 816 C CA . SER A 1 100 ? 17.140 3.851 -52.273 1.00 84.00 100 SER A CA 1
ATOM 817 C C . SER A 1 100 ? 17.543 3.381 -50.875 1.00 84.00 100 SER A C 1
ATOM 819 O O . SER A 1 100 ? 17.352 4.076 -49.871 1.00 84.00 100 SER A O 1
ATOM 821 N N . GLU A 1 101 ? 18.135 2.187 -50.803 1.00 89.38 101 GLU A N 1
ATOM 822 C CA . GLU A 1 101 ? 18.752 1.662 -49.584 1.00 89.38 101 GLU A CA 1
ATOM 823 C C . GLU A 1 101 ? 20.257 1.955 -49.598 1.00 89.38 101 GLU A C 1
ATOM 825 O O . GLU A 1 101 ? 21.018 1.375 -50.373 1.00 89.38 101 GLU A O 1
ATOM 830 N N . ILE A 1 102 ? 20.706 2.855 -48.721 1.00 89.56 102 ILE A N 1
ATOM 831 C CA . ILE A 1 102 ? 22.110 3.271 -48.648 1.00 89.56 102 ILE A CA 1
ATOM 832 C C . ILE A 1 102 ? 22.802 2.543 -47.489 1.00 89.56 102 ILE A C 1
ATOM 834 O O . ILE A 1 102 ? 22.351 2.657 -46.343 1.00 89.56 102 ILE A O 1
ATOM 838 N N . PRO A 1 103 ? 23.917 1.826 -47.729 1.00 90.06 103 PRO A N 1
ATOM 839 C CA . PRO A 1 103 ? 24.667 1.171 -46.665 1.00 90.06 103 PRO A CA 1
ATOM 840 C C . PRO A 1 103 ? 25.405 2.200 -45.803 1.00 90.06 103 PRO A C 1
ATOM 842 O O . PRO A 1 103 ? 26.133 3.060 -46.307 1.00 90.06 103 PRO A O 1
ATOM 845 N N . VAL A 1 104 ? 25.272 2.072 -44.482 1.00 90.81 104 VAL A N 1
ATOM 846 C CA . VAL A 1 104 ? 25.894 2.975 -43.506 1.00 90.81 104 VAL A CA 1
ATOM 847 C C . VAL A 1 104 ? 26.764 2.227 -42.504 1.00 90.81 104 VAL A C 1
ATOM 849 O O . VAL A 1 104 ? 26.530 1.073 -42.149 1.00 90.81 104 VAL A O 1
ATOM 852 N N . CYS A 1 105 ? 27.804 2.897 -42.007 1.00 89.38 105 CYS A N 1
ATOM 853 C CA . CYS A 1 105 ? 28.612 2.353 -40.923 1.00 89.38 105 CYS A CA 1
ATOM 854 C C . CYS A 1 105 ? 27.847 2.398 -39.593 1.00 89.38 105 CYS A C 1
ATOM 856 O O . CYS A 1 105 ? 27.020 3.280 -39.368 1.00 89.38 105 CYS A O 1
ATOM 858 N N . PHE A 1 106 ? 28.210 1.517 -38.657 1.00 86.44 106 PHE A N 1
ATOM 859 C CA . PHE A 1 106 ? 27.583 1.462 -37.333 1.00 86.44 106 PHE A CA 1
ATOM 860 C C . PHE A 1 106 ? 27.596 2.811 -36.595 1.00 86.44 106 PHE A C 1
ATOM 862 O O . PHE A 1 106 ? 26.599 3.211 -36.009 1.00 86.44 106 PHE A O 1
ATOM 869 N N . LYS A 1 107 ? 28.715 3.549 -36.652 1.00 87.44 107 LYS A N 1
ATOM 870 C CA . LYS A 1 107 ? 28.830 4.863 -35.996 1.00 87.44 107 LYS A CA 1
ATOM 871 C C . LYS A 1 107 ? 27.875 5.896 -36.602 1.00 87.44 107 LYS A C 1
ATOM 873 O O . LYS A 1 107 ? 27.302 6.681 -35.857 1.00 87.44 107 LYS A O 1
ATOM 878 N N . ALA A 1 108 ? 27.707 5.884 -37.926 1.00 88.31 108 ALA A N 1
ATOM 879 C CA . ALA A 1 108 ? 26.764 6.764 -38.610 1.00 88.31 108 ALA A CA 1
ATOM 880 C C . ALA A 1 108 ? 25.322 6.369 -38.289 1.00 88.31 108 ALA A C 1
ATOM 882 O O . ALA A 1 108 ? 24.528 7.241 -37.979 1.00 88.31 108 ALA A O 1
ATOM 883 N N . PHE A 1 109 ? 25.007 5.072 -38.255 1.00 90.81 109 PHE A N 1
ATOM 884 C CA . PHE A 1 109 ? 23.683 4.580 -37.866 1.00 90.81 109 PHE A CA 1
ATOM 885 C C . PHE A 1 109 ? 23.268 5.063 -36.465 1.00 90.81 109 PHE A C 1
ATOM 887 O O . PHE A 1 109 ? 22.168 5.576 -36.287 1.00 90.81 109 PHE A O 1
ATOM 894 N N . LEU A 1 110 ? 24.173 4.978 -35.480 1.00 89.75 110 LEU A N 1
ATOM 895 C CA . LEU A 1 110 ? 23.920 5.499 -34.129 1.00 89.75 110 LEU A CA 1
ATOM 896 C C . LEU A 1 110 ? 23.716 7.020 -34.114 1.00 89.75 110 LEU A C 1
ATOM 898 O O . LEU A 1 110 ? 22.868 7.505 -33.373 1.00 89.75 110 LEU A O 1
ATOM 902 N N . ALA A 1 111 ? 24.490 7.759 -34.914 1.00 89.19 111 ALA A N 1
ATOM 903 C CA . ALA A 1 111 ? 24.412 9.215 -34.978 1.00 89.19 111 ALA A CA 1
ATOM 904 C C . ALA A 1 111 ? 23.140 9.709 -35.687 1.00 89.19 111 ALA A C 1
ATOM 906 O O . ALA A 1 111 ? 22.502 10.624 -35.187 1.00 89.19 111 ALA A O 1
ATOM 907 N N . ILE A 1 112 ? 22.753 9.084 -36.805 1.00 88.94 112 ILE A N 1
ATOM 908 C CA . ILE A 1 112 ? 21.573 9.459 -37.603 1.00 88.94 112 ILE A CA 1
ATOM 909 C C . ILE A 1 112 ? 20.287 9.287 -36.787 1.00 88.94 112 ILE A C 1
ATOM 911 O O . ILE A 1 112 ? 19.444 10.174 -36.791 1.00 88.94 112 ILE A O 1
ATOM 915 N N . PHE A 1 113 ? 20.149 8.174 -36.060 1.00 89.56 113 PHE A N 1
ATOM 916 C CA . PHE A 1 113 ? 18.951 7.904 -35.256 1.00 89.56 113 PHE A CA 1
ATOM 917 C C . PHE A 1 113 ? 19.059 8.377 -33.795 1.00 89.56 113 PHE A C 1
ATOM 919 O O . PHE A 1 113 ? 18.100 8.243 -33.041 1.00 89.56 113 PHE A O 1
ATOM 926 N N . GLY A 1 114 ? 20.214 8.897 -33.361 1.00 89.19 114 GLY A N 1
ATOM 927 C CA . GLY A 1 114 ? 20.424 9.363 -31.984 1.00 89.19 114 GLY A CA 1
ATOM 928 C C . GLY A 1 114 ? 20.350 8.252 -30.925 1.00 89.19 114 GLY A C 1
ATOM 929 O O . GLY A 1 114 ? 19.836 8.462 -29.828 1.00 89.19 114 GLY A O 1
ATOM 930 N N . ILE A 1 115 ? 20.829 7.044 -31.240 1.00 91.00 115 ILE A N 1
ATOM 931 C CA . ILE A 1 115 ? 20.638 5.849 -30.403 1.00 91.00 115 ILE A CA 1
ATOM 932 C C . ILE A 1 115 ? 21.931 5.426 -29.703 1.00 91.00 115 ILE A C 1
ATOM 934 O O . ILE A 1 115 ? 23.015 5.415 -30.284 1.00 91.00 115 ILE A O 1
ATOM 938 N N . ALA A 1 116 ? 21.813 4.981 -28.450 1.00 88.88 116 ALA A N 1
ATOM 939 C CA . ALA A 1 116 ? 22.919 4.391 -27.706 1.00 88.88 116 ALA A CA 1
ATOM 940 C C . ALA A 1 116 ? 23.286 2.980 -28.205 1.00 88.88 116 ALA A C 1
ATOM 942 O O . ALA A 1 116 ? 22.424 2.137 -28.472 1.00 88.88 116 ALA A O 1
ATOM 943 N N . ARG A 1 117 ? 24.588 2.667 -28.204 1.00 87.88 117 ARG A N 1
ATOM 944 C CA . ARG A 1 117 ? 25.142 1.363 -28.621 1.00 87.88 117 ARG A CA 1
ATOM 945 C C . ARG A 1 117 ? 24.442 0.159 -27.978 1.00 87.88 117 ARG A C 1
ATOM 947 O O . ARG A 1 117 ? 24.233 -0.848 -28.648 1.00 87.88 117 ARG A O 1
ATOM 954 N N . GLY A 1 118 ? 24.090 0.253 -26.693 1.00 87.06 118 GLY A N 1
ATOM 955 C CA . GLY A 1 118 ? 23.451 -0.839 -25.951 1.00 87.06 118 GLY A CA 1
ATOM 956 C C . GLY A 1 118 ? 22.068 -1.222 -26.486 1.00 87.06 118 GLY A C 1
ATOM 957 O O . GLY A 1 118 ? 21.729 -2.402 -26.499 1.00 87.06 118 GLY A O 1
ATOM 958 N N . ARG A 1 119 ? 21.290 -0.253 -26.992 1.00 89.12 119 ARG A N 1
ATOM 959 C CA . ARG A 1 119 ? 19.973 -0.522 -27.593 1.00 89.12 119 ARG A CA 1
ATOM 960 C C . ARG A 1 119 ? 20.124 -1.334 -28.878 1.00 89.12 119 ARG A C 1
ATOM 962 O O . ARG A 1 119 ? 19.445 -2.342 -29.024 1.00 89.12 119 ARG A O 1
ATOM 969 N N . VAL A 1 120 ? 21.057 -0.950 -29.755 1.00 90.38 120 VAL A N 1
ATOM 970 C CA . VAL A 1 120 ? 21.289 -1.670 -31.019 1.00 90.38 120 VAL A CA 1
ATOM 971 C C . VAL A 1 120 ? 21.851 -3.070 -30.779 1.00 90.38 120 VAL A C 1
ATOM 973 O O . VAL A 1 120 ? 21.393 -4.003 -31.422 1.00 90.38 120 VAL A O 1
ATOM 976 N N . ARG A 1 121 ? 22.759 -3.251 -29.811 1.00 90.44 121 ARG A N 1
ATOM 977 C CA . ARG A 1 121 ? 23.253 -4.588 -29.429 1.00 90.44 121 ARG A CA 1
ATOM 978 C C . ARG A 1 121 ? 22.132 -5.523 -28.987 1.00 90.44 121 ARG A C 1
ATOM 980 O O . ARG A 1 121 ? 22.026 -6.625 -29.495 1.00 90.44 121 ARG A O 1
ATOM 987 N N . ARG A 1 122 ? 21.225 -5.047 -28.129 1.00 89.56 122 ARG A N 1
ATOM 988 C CA . ARG A 1 122 ? 20.058 -5.844 -27.727 1.00 89.56 122 ARG A CA 1
ATOM 989 C C . ARG A 1 122 ? 19.205 -6.254 -28.932 1.00 89.56 122 ARG A C 1
ATOM 991 O O . ARG A 1 122 ? 18.729 -7.380 -28.980 1.00 89.56 122 ARG A O 1
ATOM 998 N N . ILE A 1 123 ? 19.004 -5.352 -29.895 1.00 90.88 123 ILE A N 1
ATOM 999 C CA . ILE A 1 123 ? 18.268 -5.668 -31.129 1.00 90.88 123 ILE A CA 1
ATOM 1000 C C . ILE A 1 123 ? 19.025 -6.719 -31.954 1.00 90.88 123 ILE A C 1
ATOM 1002 O O . ILE A 1 123 ? 18.399 -7.645 -32.452 1.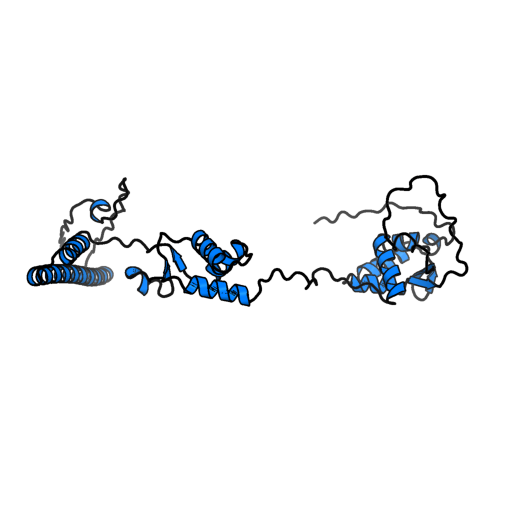00 90.88 123 ILE A O 1
ATOM 1006 N N . GLN A 1 124 ? 20.351 -6.614 -32.063 1.00 90.19 124 GLN A N 1
ATOM 1007 C CA . GLN A 1 124 ? 21.200 -7.586 -32.761 1.00 90.19 124 GLN A CA 1
ATOM 1008 C C . GLN A 1 124 ? 21.101 -8.985 -32.168 1.00 90.19 124 GLN A C 1
ATOM 1010 O O . GLN A 1 124 ? 20.893 -9.937 -32.914 1.00 90.19 124 GLN A O 1
ATOM 1015 N N . ASP A 1 125 ? 21.199 -9.095 -30.845 1.00 89.00 125 ASP A N 1
ATOM 1016 C CA . ASP A 1 125 ? 21.120 -10.378 -30.149 1.00 89.00 125 ASP A CA 1
ATOM 1017 C C . ASP A 1 125 ? 19.737 -11.015 -30.363 1.00 89.00 125 ASP A C 1
ATOM 1019 O O . ASP A 1 125 ? 19.623 -12.181 -30.735 1.00 89.00 125 ASP A O 1
ATOM 1023 N N . PHE A 1 126 ? 18.663 -10.229 -30.228 1.00 89.56 126 PHE A N 1
ATOM 1024 C CA . PHE A 1 126 ? 17.300 -10.711 -30.469 1.00 89.56 126 PHE A CA 1
ATOM 1025 C C . PHE A 1 126 ? 17.047 -11.098 -31.932 1.00 89.56 126 PHE A C 1
ATOM 1027 O O . PHE A 1 126 ? 16.376 -12.097 -32.187 1.00 89.56 126 PHE A O 1
ATOM 1034 N N . LEU A 1 127 ? 17.597 -10.354 -32.893 1.00 89.44 127 LEU A N 1
ATOM 1035 C CA . LEU A 1 127 ? 17.520 -10.710 -34.309 1.00 89.44 127 LEU A CA 1
ATOM 1036 C C . LEU A 1 127 ? 18.272 -12.008 -34.607 1.00 89.44 127 LEU A C 1
ATOM 1038 O O . LEU A 1 127 ? 17.755 -12.844 -35.341 1.00 89.44 127 LEU A O 1
ATOM 1042 N N . LEU A 1 128 ? 19.448 -12.196 -34.007 1.00 87.50 128 LEU A N 1
ATOM 1043 C CA . LEU A 1 128 ? 20.272 -13.383 -34.208 1.00 87.50 128 LEU A CA 1
ATOM 1044 C C . LEU A 1 128 ? 19.620 -14.648 -33.630 1.00 87.50 128 LEU A C 1
ATOM 1046 O O . LEU A 1 128 ? 19.646 -15.691 -34.274 1.00 87.50 128 LEU A O 1
ATOM 1050 N N . HIS A 1 129 ? 19.033 -14.560 -32.433 1.00 86.44 129 HIS A N 1
ATOM 1051 C CA . HIS A 1 129 ? 18.477 -15.723 -31.728 1.00 86.44 129 HIS A CA 1
ATOM 1052 C C . HIS A 1 129 ? 16.990 -15.974 -31.997 1.00 86.44 129 HIS A C 1
ATOM 1054 O O . HIS A 1 129 ? 16.530 -17.110 -31.899 1.00 86.44 129 HIS A O 1
ATOM 1060 N N . HIS A 1 130 ? 16.216 -14.930 -32.299 1.00 86.75 130 HIS A N 1
ATOM 1061 C CA . HIS A 1 130 ? 14.756 -15.015 -32.398 1.00 86.75 130 HIS A CA 1
ATOM 1062 C C . HIS A 1 130 ? 14.184 -14.464 -33.710 1.00 86.75 130 HIS A C 1
ATOM 1064 O O . HIS A 1 130 ? 12.967 -14.522 -33.888 1.00 86.75 130 HIS A O 1
ATOM 1070 N N . GLY A 1 131 ? 15.008 -13.889 -34.596 1.00 86.25 131 GLY A N 1
ATOM 1071 C CA . GLY A 1 131 ? 14.565 -13.346 -35.887 1.00 86.25 131 GLY A CA 1
ATOM 1072 C C . GLY A 1 131 ? 13.604 -12.156 -35.788 1.00 86.25 131 GLY A C 1
ATOM 1073 O O . GLY A 1 131 ? 12.950 -11.810 -36.766 1.00 86.25 131 GLY A O 1
ATOM 1074 N N . ARG A 1 132 ? 13.475 -11.533 -34.610 1.00 88.62 132 ARG A N 1
ATOM 1075 C CA . ARG A 1 132 ? 12.519 -10.445 -34.349 1.00 88.62 132 ARG A CA 1
ATOM 1076 C C . ARG A 1 132 ? 13.099 -9.401 -33.408 1.00 88.62 132 ARG A C 1
ATOM 1078 O O . ARG A 1 132 ? 14.043 -9.682 -32.675 1.00 88.62 132 ARG A O 1
ATOM 1085 N N . SER A 1 133 ? 12.497 -8.215 -33.383 1.00 90.62 133 SER A N 1
ATOM 1086 C CA . SER A 1 133 ? 12.884 -7.168 -32.436 1.00 90.62 133 SER A CA 1
ATOM 1087 C C . SER A 1 133 ? 12.502 -7.534 -30.982 1.00 90.62 133 SER A C 1
ATOM 1089 O O . SER A 1 133 ? 11.551 -8.297 -30.744 1.00 90.62 133 SER A O 1
ATOM 1091 N N . PRO A 1 134 ? 13.232 -7.011 -29.978 1.00 90.56 134 PRO A N 1
ATOM 1092 C CA . PRO A 1 134 ? 12.882 -7.185 -28.574 1.00 90.56 134 PRO A CA 1
ATOM 1093 C C . PRO A 1 134 ? 11.573 -6.459 -28.236 1.00 90.56 134 PRO A C 1
ATOM 1095 O O . PRO A 1 134 ? 11.389 -5.294 -28.574 1.00 90.56 134 PRO A O 1
ATOM 1098 N N . ARG A 1 135 ? 10.684 -7.123 -27.487 1.00 88.94 135 ARG A N 1
ATOM 1099 C CA . ARG A 1 135 ? 9.485 -6.485 -26.921 1.00 88.94 135 ARG A CA 1
ATOM 1100 C C . ARG A 1 135 ? 9.780 -5.881 -25.554 1.00 88.94 135 ARG A C 1
ATOM 1102 O O . ARG A 1 135 ? 10.409 -6.517 -24.709 1.00 88.94 135 ARG A O 1
ATOM 1109 N N . ASP A 1 136 ? 9.261 -4.686 -25.312 1.00 86.44 136 ASP A N 1
ATOM 1110 C CA . ASP A 1 136 ? 9.264 -4.052 -24.001 1.00 86.44 136 ASP A CA 1
ATOM 1111 C C . ASP A 1 136 ? 8.360 -4.824 -23.026 1.00 86.44 136 ASP A C 1
ATOM 1113 O O . ASP A 1 136 ? 7.165 -4.981 -23.268 1.00 86.44 136 ASP A O 1
ATOM 1117 N N . ARG A 1 137 ? 8.950 -5.329 -21.938 1.00 83.12 137 ARG A N 1
ATOM 1118 C CA . ARG A 1 137 ? 8.279 -6.106 -20.877 1.00 83.12 137 ARG A CA 1
ATOM 1119 C C . ARG A 1 137 ? 8.263 -5.373 -19.531 1.00 83.12 137 ARG A C 1
ATOM 1121 O O . ARG A 1 137 ? 8.070 -5.981 -18.479 1.00 83.12 137 ARG A O 1
ATOM 1128 N N . ARG A 1 138 ? 8.529 -4.064 -19.526 1.00 81.62 138 ARG A N 1
ATOM 1129 C CA . ARG A 1 138 ? 8.461 -3.268 -18.294 1.00 81.62 138 ARG A CA 1
ATOM 1130 C C . ARG A 1 138 ? 7.049 -3.332 -17.711 1.00 81.62 138 ARG A C 1
ATOM 1132 O O . ARG A 1 138 ? 6.071 -3.188 -18.434 1.00 81.62 138 ARG A O 1
ATOM 1139 N N . GLY A 1 139 ? 6.957 -3.564 -16.403 1.00 76.81 139 GLY A N 1
ATOM 1140 C CA . GLY A 1 139 ? 5.682 -3.614 -15.681 1.00 76.81 139 GLY A CA 1
ATOM 1141 C C . GLY A 1 139 ? 4.857 -4.895 -15.869 1.00 76.81 139 GLY A C 1
ATOM 1142 O O . GLY A 1 139 ? 3.784 -4.988 -15.288 1.00 76.81 139 GLY A O 1
ATOM 1143 N N . THR A 1 140 ? 5.334 -5.899 -16.615 1.00 75.44 140 THR A N 1
ATOM 1144 C CA . THR A 1 140 ? 4.572 -7.139 -16.880 1.00 75.44 140 THR A CA 1
ATOM 1145 C C . THR A 1 140 ? 5.014 -8.328 -16.019 1.00 75.44 140 THR A C 1
ATOM 1147 O O . THR A 1 140 ? 4.793 -9.481 -16.389 1.00 75.44 140 THR A O 1
ATOM 1150 N N . HIS A 1 141 ? 5.697 -8.085 -14.899 1.00 73.94 141 HIS A N 1
ATOM 1151 C CA . HIS A 1 141 ? 6.199 -9.156 -14.037 1.00 73.94 141 HIS A CA 1
ATOM 1152 C C . HIS A 1 141 ? 5.055 -9.799 -13.241 1.00 73.94 141 HIS A C 1
ATOM 1154 O O . HIS A 1 141 ? 4.412 -9.138 -12.432 1.00 73.94 141 HIS A O 1
ATOM 1160 N N . GLN A 1 142 ? 4.830 -11.100 -13.453 1.00 67.12 142 GLN A N 1
ATOM 1161 C CA . GLN A 1 142 ? 3.878 -11.911 -12.675 1.00 67.12 142 GLN A CA 1
ATOM 1162 C C . GLN A 1 142 ? 4.559 -12.779 -11.605 1.00 67.12 142 GLN A C 1
ATOM 1164 O O . GLN A 1 142 ? 3.884 -13.361 -10.768 1.00 67.12 142 GLN A O 1
ATOM 1169 N N . ASN A 1 143 ? 5.892 -12.858 -11.611 1.00 68.56 143 ASN A N 1
ATOM 1170 C CA . ASN A 1 143 ? 6.677 -13.729 -10.728 1.00 68.56 143 ASN A CA 1
ATOM 1171 C C . ASN A 1 143 ? 6.753 -13.248 -9.268 1.00 68.56 143 ASN A C 1
ATOM 1173 O O . ASN A 1 143 ? 7.259 -13.968 -8.414 1.00 68.56 143 ASN A O 1
ATOM 1177 N N . ARG A 1 144 ? 6.279 -12.033 -8.976 1.00 62.72 144 ARG A N 1
ATOM 1178 C CA . ARG A 1 144 ? 6.283 -11.459 -7.628 1.00 62.72 144 ARG A CA 1
ATOM 1179 C C . ARG A 1 144 ? 4.969 -10.728 -7.359 1.00 62.72 144 ARG A C 1
ATOM 1181 O O . ARG A 1 144 ? 4.957 -9.497 -7.281 1.00 62.72 144 ARG A O 1
ATOM 1188 N N . PRO A 1 145 ? 3.837 -11.446 -7.266 1.00 63.03 145 PRO A N 1
ATOM 1189 C CA . PRO A 1 145 ? 2.601 -10.806 -6.869 1.00 63.03 145 PRO A CA 1
ATOM 1190 C C . PRO A 1 145 ? 2.793 -10.305 -5.434 1.00 63.03 145 PRO A C 1
ATOM 1192 O O . PRO A 1 145 ? 2.911 -11.093 -4.505 1.00 63.03 145 PRO A O 1
ATOM 1195 N N . ASN A 1 146 ? 2.764 -8.989 -5.216 1.00 65.00 146 ASN A N 1
ATOM 1196 C CA . ASN A 1 146 ? 2.673 -8.399 -3.867 1.00 65.00 146 ASN A CA 1
ATOM 1197 C C . ASN A 1 146 ? 1.323 -8.712 -3.179 1.00 65.00 146 ASN A C 1
ATOM 1199 O O . ASN A 1 146 ? 0.935 -8.057 -2.212 1.00 65.00 146 ASN A O 1
ATOM 1203 N N . LYS A 1 147 ? 0.561 -9.664 -3.723 1.00 72.62 147 LYS A N 1
ATOM 1204 C CA . LYS A 1 147 ? -0.781 -10.025 -3.303 1.00 72.62 147 LYS A CA 1
ATOM 1205 C C . LYS A 1 147 ? -0.679 -11.223 -2.373 1.00 72.62 147 LYS A C 1
ATOM 1207 O O . LYS A 1 147 ? -0.122 -12.247 -2.755 1.00 72.62 147 LYS A O 1
ATOM 1212 N N . MET A 1 148 ? -1.219 -11.076 -1.166 1.00 80.62 148 MET A N 1
ATOM 1213 C CA . MET A 1 148 ? -1.273 -12.181 -0.215 1.00 80.62 148 MET A CA 1
ATOM 1214 C C . MET A 1 148 ? -2.123 -13.337 -0.768 1.00 80.62 148 MET A C 1
ATOM 1216 O O . MET A 1 148 ? -3.089 -13.075 -1.497 1.00 80.62 148 MET A O 1
ATOM 1220 N N . PRO A 1 149 ? -1.788 -14.596 -0.428 1.00 85.75 149 PRO A N 1
ATOM 1221 C CA . PRO A 1 149 ? -2.626 -15.742 -0.760 1.00 85.75 149 PRO A CA 1
ATOM 1222 C C . PRO A 1 149 ? -4.022 -15.559 -0.159 1.00 85.75 149 PRO A C 1
ATOM 1224 O O . PRO A 1 149 ? -4.149 -15.070 0.965 1.00 85.75 149 PRO A O 1
ATOM 1227 N N . ARG A 1 150 ? -5.064 -15.978 -0.886 1.00 85.81 150 ARG A N 1
ATOM 1228 C CA . ARG A 1 150 ? -6.454 -15.856 -0.409 1.00 85.81 150 ARG A CA 1
ATOM 1229 C C . ARG A 1 150 ? -6.692 -16.651 0.876 1.00 85.81 150 ARG A C 1
ATOM 1231 O O . ARG A 1 150 ? -7.307 -16.136 1.795 1.00 85.81 150 ARG A O 1
ATOM 1238 N N . GLU A 1 151 ? -6.106 -17.839 0.974 1.00 89.44 151 GLU A N 1
ATOM 1239 C CA . GLU A 1 151 ? -6.197 -18.705 2.157 1.00 89.44 151 GLU A CA 1
ATOM 1240 C C . GLU A 1 151 ? -5.746 -17.986 3.436 1.00 89.44 151 GLU A C 1
ATOM 1242 O O . GLU A 1 151 ? -6.412 -18.023 4.468 1.00 89.44 151 GLU A O 1
ATOM 1247 N N . VAL A 1 152 ? -4.635 -17.252 3.350 1.00 88.94 152 VAL A N 1
ATOM 1248 C CA . VAL A 1 152 ? -4.084 -16.483 4.470 1.00 88.94 152 VAL A CA 1
ATOM 1249 C C . VAL A 1 152 ? -4.990 -15.304 4.836 1.00 88.94 152 VAL A C 1
ATOM 1251 O O . VAL A 1 152 ? -5.154 -14.975 6.011 1.00 88.94 152 VAL A O 1
ATOM 1254 N N . GLU A 1 153 ? -5.591 -14.661 3.837 1.00 90.44 153 GLU A N 1
ATOM 1255 C CA . GLU A 1 153 ? -6.551 -13.579 4.043 1.00 90.44 153 GLU A CA 1
ATOM 1256 C C . GLU A 1 153 ? -7.803 -14.066 4.789 1.00 90.44 153 GLU A C 1
ATOM 1258 O O . GLU A 1 153 ? -8.257 -13.395 5.720 1.00 90.44 153 GLU A O 1
ATOM 1263 N N . ASP A 1 154 ? -8.313 -15.246 4.440 1.00 91.44 154 ASP A N 1
ATOM 1264 C CA . ASP A 1 154 ? -9.487 -15.847 5.076 1.00 91.44 154 ASP A CA 1
ATOM 1265 C C . ASP A 1 154 ? -9.206 -16.253 6.530 1.00 91.44 154 ASP A C 1
ATOM 1267 O O . ASP A 1 154 ? -10.021 -15.981 7.415 1.00 91.44 154 ASP A O 1
ATOM 1271 N N . LEU A 1 155 ? -8.015 -16.791 6.821 1.00 93.06 155 LEU A N 1
ATOM 1272 C CA . LEU A 1 155 ? -7.588 -17.087 8.196 1.00 93.06 155 LEU A CA 1
ATOM 1273 C C . LEU A 1 155 ? -7.549 -15.832 9.078 1.00 93.06 155 LEU A C 1
ATOM 1275 O O . LEU A 1 155 ? -7.960 -15.871 10.242 1.00 93.06 155 LEU A O 1
ATOM 1279 N N . ILE A 1 156 ? -7.083 -14.702 8.536 1.00 92.25 156 ILE A N 1
ATOM 1280 C CA . ILE A 1 156 ? -7.073 -13.418 9.253 1.00 92.25 156 ILE A CA 1
ATOM 1281 C C . ILE A 1 156 ? -8.504 -12.952 9.538 1.00 92.25 156 ILE A C 1
ATOM 1283 O O . ILE A 1 156 ? -8.795 -12.512 10.652 1.00 92.25 156 ILE A O 1
ATOM 1287 N N . VAL A 1 157 ? -9.403 -13.060 8.556 1.00 92.06 157 VAL A N 1
ATOM 1288 C CA . VAL A 1 157 ? -10.818 -12.687 8.713 1.00 92.06 157 VAL A CA 1
ATOM 1289 C C . VAL A 1 157 ? -11.482 -13.528 9.803 1.00 92.06 157 VAL A C 1
ATOM 1291 O O . VAL A 1 157 ? -12.082 -12.962 10.719 1.00 92.06 157 VAL A O 1
ATOM 1294 N N . GLN A 1 158 ? -11.310 -14.851 9.764 1.00 92.56 158 GLN A N 1
ATOM 1295 C CA . GLN A 1 158 ? -11.848 -15.766 10.775 1.00 92.56 158 GLN A CA 1
ATOM 1296 C C . GLN A 1 158 ? -11.286 -15.470 12.170 1.00 92.56 158 GLN A C 1
ATOM 1298 O O . GLN A 1 158 ? -12.021 -15.463 13.159 1.00 92.56 158 GLN A O 1
ATOM 1303 N N . HIS A 1 159 ? -9.987 -15.170 12.266 1.00 93.62 159 HIS A N 1
ATOM 1304 C CA . HIS A 1 159 ? -9.369 -14.783 13.530 1.00 93.62 159 HIS A CA 1
ATOM 1305 C C . HIS A 1 159 ? -9.986 -13.502 14.102 1.00 93.62 159 HIS A C 1
ATOM 1307 O O . HIS A 1 159 ? -10.349 -13.477 15.275 1.00 93.62 159 HIS A O 1
ATOM 1313 N N . ILE A 1 160 ? -10.167 -12.455 13.291 1.00 91.69 160 ILE A N 1
ATOM 1314 C CA . ILE A 1 160 ? -10.783 -11.195 13.741 1.00 91.69 160 ILE A CA 1
ATOM 1315 C C . ILE A 1 160 ? -12.243 -11.415 14.173 1.00 91.69 160 ILE A C 1
ATOM 1317 O O . ILE A 1 160 ? -12.663 -10.861 15.188 1.00 91.69 160 ILE A O 1
ATOM 1321 N N . GLN A 1 161 ? -12.998 -12.252 13.457 1.00 89.88 161 GLN A N 1
ATOM 1322 C CA . GLN A 1 161 ? -14.390 -12.580 13.796 1.00 89.88 161 GLN A CA 1
ATOM 1323 C C . GLN A 1 161 ? -14.534 -13.400 15.086 1.00 89.88 161 GLN A C 1
ATOM 1325 O O . GLN A 1 161 ? -15.582 -13.351 15.723 1.00 89.88 161 GLN A O 1
ATOM 1330 N N . SER A 1 162 ? -13.490 -14.121 15.507 1.00 91.25 162 SER A N 1
ATOM 1331 C CA . SER A 1 162 ? -13.520 -14.914 16.745 1.00 91.25 162 SER A CA 1
ATOM 1332 C C . SER A 1 162 ? -13.603 -14.068 18.026 1.00 91.25 162 SER A C 1
ATOM 1334 O O . SER A 1 162 ? -13.998 -14.571 19.081 1.00 91.25 162 SER A O 1
ATOM 1336 N N . PHE A 1 163 ? -13.273 -12.773 17.960 1.00 88.44 163 PHE A N 1
ATOM 1337 C CA . PHE A 1 163 ? -13.355 -11.882 19.114 1.00 88.44 163 PHE A CA 1
ATOM 1338 C C . PHE A 1 163 ? -14.801 -11.435 19.365 1.00 88.44 163 PHE A C 1
ATOM 1340 O O . PHE A 1 163 ? -15.467 -10.886 18.489 1.00 88.44 163 PHE A O 1
ATOM 1347 N N . LYS A 1 164 ? -15.276 -11.605 20.607 1.00 77.44 164 LYS A N 1
ATOM 1348 C CA . LYS A 1 164 ? -16.617 -11.175 21.037 1.00 77.44 164 LYS A CA 1
ATOM 1349 C C . LYS A 1 164 ? -16.720 -9.646 21.065 1.00 77.44 164 LYS A C 1
ATOM 1351 O O . LYS A 1 164 ? -16.381 -9.012 22.064 1.00 77.44 164 LYS A O 1
ATOM 1356 N N . ALA A 1 165 ? -17.204 -9.058 19.979 1.00 80.38 165 ALA A N 1
ATOM 1357 C CA . ALA A 1 165 ? -17.441 -7.626 19.876 1.00 80.38 165 ALA A CA 1
ATOM 1358 C C . ALA A 1 165 ? -18.860 -7.263 20.375 1.00 80.38 165 ALA A C 1
ATOM 1360 O O . ALA A 1 165 ? -19.809 -8.027 20.204 1.00 80.38 165 ALA A O 1
ATOM 1361 N N . ARG A 1 166 ? -19.010 -6.109 21.039 1.00 75.06 166 ARG A N 1
ATOM 1362 C CA . ARG A 1 166 ? -20.278 -5.622 21.617 1.00 75.06 166 ARG A CA 1
ATOM 1363 C C . ARG A 1 166 ? -20.742 -4.341 20.926 1.00 75.06 166 ARG A C 1
ATOM 1365 O O . ARG A 1 166 ? -19.935 -3.462 20.648 1.00 75.06 166 ARG A O 1
ATOM 1372 N N . GLN A 1 167 ? -22.044 -4.182 20.707 1.00 73.50 167 GLN A N 1
ATOM 1373 C CA . GLN A 1 167 ? -22.615 -2.903 20.264 1.00 73.50 167 GLN A CA 1
ATOM 1374 C C . GLN A 1 167 ? -22.907 -1.991 21.462 1.00 73.50 167 GLN A C 1
ATOM 1376 O O . GLN A 1 167 ? -23.504 -2.432 22.452 1.00 73.50 167 GLN A O 1
ATOM 1381 N N . SER A 1 168 ? -22.549 -0.708 21.365 1.00 69.00 168 SER A N 1
ATOM 1382 C CA . SER A 1 168 ? -22.799 0.265 22.432 1.00 69.00 168 SER A CA 1
ATOM 1383 C C . SER A 1 168 ? -24.291 0.571 22.565 1.00 69.00 168 SER A C 1
ATOM 1385 O O . SER A 1 168 ? -24.929 0.989 21.606 1.00 69.00 168 SER A O 1
ATOM 1387 N N . HIS A 1 169 ? -24.858 0.396 23.764 1.00 58.66 169 HIS A N 1
ATOM 1388 C CA . HIS A 1 169 ? -26.294 0.569 24.036 1.00 58.66 169 HIS A CA 1
ATOM 1389 C C . HIS A 1 169 ? -26.830 1.952 23.623 1.00 58.66 169 HIS A C 1
ATOM 1391 O O . HIS A 1 169 ? -27.857 2.053 22.956 1.00 58.66 169 HIS A O 1
ATOM 1397 N N . TYR A 1 170 ? -26.090 3.011 23.950 1.00 56.66 170 TYR A N 1
ATOM 1398 C CA . TYR A 1 170 ? -26.487 4.393 23.673 1.00 56.66 170 TYR A CA 1
ATOM 1399 C C . TYR A 1 170 ? -26.291 4.818 22.215 1.00 56.66 170 TYR A C 1
ATOM 1401 O O . TYR A 1 170 ? -26.971 5.728 21.743 1.00 56.66 170 TYR A O 1
ATOM 1409 N N . SER A 1 171 ? -25.384 4.169 21.478 1.00 57.56 171 SER A N 1
ATOM 1410 C CA . SER A 1 171 ? -25.091 4.539 20.090 1.00 57.56 171 SER A CA 1
ATOM 1411 C C . SER A 1 171 ? -25.756 3.623 19.067 1.00 57.56 171 SER A C 1
ATOM 1413 O O . SER A 1 171 ? -25.653 3.936 17.890 1.00 57.56 171 SER A O 1
ATOM 1415 N N . ARG A 1 172 ? -26.495 2.570 19.463 1.00 60.75 172 ARG A N 1
ATOM 1416 C CA . ARG A 1 172 ? -27.165 1.647 18.512 1.00 60.75 172 ARG A CA 1
ATOM 1417 C C . ARG A 1 172 ? -28.058 2.370 17.506 1.00 60.75 172 ARG A C 1
ATOM 1419 O O . ARG A 1 172 ? -28.042 2.042 16.330 1.00 60.75 172 ARG A O 1
ATOM 1426 N N . ARG A 1 173 ? -28.797 3.395 17.955 1.00 60.09 173 ARG A N 1
ATOM 1427 C CA . ARG A 1 173 ? -29.660 4.209 17.078 1.00 60.09 173 ARG A CA 1
ATOM 1428 C C . ARG A 1 173 ? -28.885 5.155 16.158 1.00 60.09 173 ARG A C 1
ATOM 1430 O O . ARG A 1 173 ? -29.413 5.542 15.126 1.00 60.09 173 ARG A O 1
ATOM 1437 N N . LYS A 1 174 ? -27.672 5.563 16.545 1.00 61.22 174 LYS A N 1
ATOM 1438 C CA . LYS A 1 174 ? -26.840 6.509 15.780 1.00 61.22 174 LYS A CA 1
ATOM 1439 C C . LYS A 1 174 ? -25.811 5.806 14.881 1.00 61.22 174 LYS A C 1
ATOM 1441 O O . LYS A 1 174 ? -25.426 6.383 13.880 1.00 61.22 174 LYS A O 1
ATOM 1446 N N . ASN A 1 175 ? -25.372 4.598 15.241 1.00 67.38 175 ASN A N 1
ATOM 1447 C CA . ASN A 1 175 ? -24.328 3.809 14.579 1.00 67.38 175 ASN A CA 1
ATOM 1448 C C . ASN A 1 175 ? -24.647 2.297 14.691 1.00 67.38 175 ASN A C 1
ATOM 1450 O O . ASN A 1 175 ? -24.035 1.616 15.518 1.00 67.38 175 ASN A O 1
ATOM 1454 N N . PRO A 1 176 ? -25.602 1.763 13.908 1.00 70.06 176 PRO A N 1
ATOM 1455 C CA . PRO A 1 176 ? -26.035 0.364 14.016 1.00 70.06 176 PRO A CA 1
ATOM 1456 C C . PRO A 1 176 ? -24.947 -0.651 13.621 1.00 70.06 176 PRO A C 1
ATOM 1458 O O . PRO A 1 176 ? -24.856 -1.716 14.229 1.00 70.06 176 PRO A O 1
ATOM 1461 N N . ASP A 1 177 ? -24.072 -0.299 12.674 1.00 77.75 177 ASP A N 1
ATOM 1462 C CA . ASP A 1 177 ? -23.081 -1.226 12.098 1.00 77.75 177 ASP A CA 1
ATOM 1463 C C . ASP A 1 177 ? -21.721 -1.223 12.811 1.00 77.75 177 ASP A C 1
ATOM 1465 O O . ASP A 1 177 ? -20.810 -1.963 12.433 1.00 77.75 177 ASP A O 1
ATOM 1469 N N . ARG A 1 178 ? -21.534 -0.363 13.822 1.00 80.44 178 ARG A N 1
ATOM 1470 C CA . ARG A 1 178 ? -20.258 -0.265 14.538 1.00 80.44 178 ARG A CA 1
ATOM 1471 C C . ARG A 1 178 ? -20.254 -1.189 15.747 1.00 80.44 178 ARG A C 1
ATOM 1473 O O . ARG A 1 178 ? -21.121 -1.109 16.618 1.00 80.44 178 ARG A O 1
ATOM 1480 N N . VAL A 1 179 ? -19.213 -2.011 15.838 1.00 84.69 179 VAL A N 1
ATOM 1481 C CA . VAL A 1 179 ? -19.013 -2.931 16.961 1.00 84.69 179 VAL A CA 1
ATOM 1482 C C . VAL A 1 179 ? -17.747 -2.561 17.729 1.00 84.69 179 VAL A C 1
ATOM 1484 O O . VAL A 1 179 ? -16.781 -2.054 17.158 1.00 84.69 179 VAL A O 1
ATOM 1487 N N . TYR A 1 180 ? -17.756 -2.790 19.038 1.00 85.12 180 TYR A N 1
ATOM 1488 C CA . TYR A 1 180 ? -16.694 -2.386 19.949 1.00 85.12 180 TYR A CA 1
ATOM 1489 C C . TYR A 1 180 ? -16.044 -3.592 20.625 1.00 85.12 180 TYR A C 1
ATOM 1491 O O . TYR A 1 180 ? -16.723 -4.448 21.200 1.00 85.12 180 TYR A O 1
ATOM 1499 N N . LEU A 1 181 ? -14.717 -3.652 20.563 1.00 88.50 181 LEU A N 1
ATOM 1500 C CA . LEU A 1 181 ? -13.899 -4.595 21.318 1.00 88.50 181 LEU A CA 1
ATOM 1501 C C . LEU A 1 181 ? -13.484 -3.989 22.671 1.00 88.50 181 LEU A C 1
ATOM 1503 O O . LEU A 1 181 ? -13.431 -2.766 22.800 1.00 88.50 181 LEU A O 1
ATOM 1507 N N . PRO A 1 182 ? -13.172 -4.820 23.682 1.00 83.88 182 PRO A N 1
ATOM 1508 C CA . PRO A 1 182 ? -12.630 -4.360 24.962 1.00 83.88 182 PRO A CA 1
ATOM 1509 C C . PRO A 1 182 ? -11.410 -3.437 24.809 1.00 83.88 182 PRO A C 1
ATOM 1511 O O . PRO A 1 182 ? -10.561 -3.675 23.953 1.00 83.88 182 PRO A O 1
ATOM 1514 N N . GLU A 1 183 ? -11.278 -2.439 25.689 1.00 82.19 183 GLU A N 1
ATOM 1515 C CA . GLU A 1 183 ? -10.141 -1.489 25.721 1.00 82.19 183 GLU A CA 1
ATOM 1516 C C . GLU A 1 183 ? -8.791 -2.174 25.974 1.00 82.19 183 GLU A C 1
ATOM 1518 O O . GLU A 1 183 ? -7.734 -1.673 25.598 1.00 82.19 183 GLU A O 1
ATOM 1523 N N . THR A 1 184 ? -8.818 -3.350 26.598 1.00 84.19 184 THR A N 1
ATOM 1524 C CA . THR A 1 184 ? -7.625 -4.144 26.899 1.00 84.19 184 THR A CA 1
ATOM 1525 C C . THR A 1 184 ? -7.001 -4.775 25.652 1.00 84.19 184 THR A C 1
ATOM 1527 O O . THR A 1 184 ? -5.810 -5.120 25.667 1.00 84.19 184 THR A O 1
ATOM 1530 N N . LEU A 1 185 ? -7.777 -4.915 24.570 1.00 88.75 185 LEU A N 1
ATOM 1531 C CA . LEU A 1 185 ? -7.341 -5.449 23.286 1.00 88.75 185 LEU A CA 1
ATOM 1532 C C . LEU A 1 185 ? -6.866 -4.324 22.365 1.00 88.75 185 LEU A C 1
ATOM 1534 O O . LEU A 1 185 ? -7.399 -3.222 22.348 1.00 88.75 185 LEU A O 1
ATOM 1538 N N . SER A 1 186 ? -5.849 -4.625 21.566 1.00 89.69 186 SER A N 1
ATOM 1539 C CA . SER A 1 186 ? -5.352 -3.734 20.521 1.00 89.69 186 SER A CA 1
ATOM 1540 C C . SER A 1 186 ? -5.019 -4.544 19.277 1.00 89.69 186 SER A C 1
ATOM 1542 O O . SER A 1 186 ? -4.741 -5.741 19.374 1.00 89.69 186 SER A O 1
ATOM 1544 N N . ILE A 1 187 ? -4.979 -3.897 18.108 1.00 91.69 187 ILE A N 1
ATOM 1545 C CA . ILE A 1 187 ? -4.654 -4.577 16.840 1.00 91.69 187 ILE A CA 1
ATOM 1546 C C . ILE A 1 187 ? -3.294 -5.284 16.934 1.00 91.69 187 ILE A C 1
ATOM 1548 O O . ILE A 1 187 ? -3.151 -6.406 16.462 1.00 91.69 187 ILE A O 1
ATOM 1552 N N . LYS A 1 188 ? -2.306 -4.670 17.604 1.00 92.31 188 LYS A N 1
ATOM 1553 C CA . LYS A 1 188 ? -0.987 -5.281 17.841 1.00 92.31 188 LYS A CA 1
ATOM 1554 C C . LYS A 1 188 ? -1.081 -6.555 18.688 1.00 92.31 188 LYS A C 1
ATOM 1556 O O . LYS A 1 188 ? -0.440 -7.544 18.349 1.00 92.31 188 LYS A O 1
ATOM 1561 N N . LYS A 1 189 ? -1.885 -6.547 19.759 1.00 92.44 189 LYS A N 1
ATOM 1562 C CA . LYS A 1 189 ? -2.108 -7.737 20.600 1.00 92.44 189 LYS A CA 1
ATOM 1563 C C . LYS A 1 189 ? -2.829 -8.838 19.823 1.00 92.44 189 LYS A C 1
ATOM 1565 O O . LYS A 1 189 ? -2.385 -9.977 19.854 1.00 92.44 189 LYS A O 1
ATOM 1570 N N . MET A 1 190 ? -3.874 -8.488 19.072 1.00 93.00 190 MET A N 1
ATOM 1571 C CA . MET A 1 190 ? -4.583 -9.438 18.209 1.00 93.00 190 MET A CA 1
ATOM 1572 C C . MET A 1 190 ? -3.643 -10.043 17.160 1.00 93.00 190 MET A C 1
ATOM 1574 O O . MET A 1 190 ? -3.663 -11.243 16.934 1.00 93.00 190 MET A O 1
ATOM 1578 N N . PHE A 1 191 ? -2.779 -9.235 16.546 1.00 94.06 191 PHE A N 1
ATOM 1579 C CA . PHE A 1 191 ? -1.787 -9.731 15.596 1.00 94.06 191 PHE A CA 1
ATOM 1580 C C . PHE A 1 191 ? -0.788 -10.696 16.252 1.00 94.06 191 PHE A C 1
ATOM 1582 O O . PHE A 1 191 ? -0.480 -11.732 15.672 1.00 94.06 191 PHE A O 1
ATOM 1589 N N . LYS A 1 192 ? -0.332 -10.409 17.478 1.00 93.38 192 LYS A N 1
ATOM 1590 C CA . LYS A 1 192 ? 0.524 -11.332 18.236 1.00 93.38 192 LYS A CA 1
ATOM 1591 C C . LYS A 1 192 ? -0.179 -12.674 18.493 1.00 93.38 192 LYS A C 1
ATOM 1593 O O . LYS A 1 192 ? 0.395 -13.713 18.193 1.00 93.38 192 LYS A O 1
ATOM 1598 N N . MET A 1 193 ? -1.439 -12.640 18.931 1.00 93.25 193 MET A N 1
ATOM 1599 C CA . MET A 1 193 ? -2.268 -13.842 19.122 1.00 93.25 193 MET A CA 1
ATOM 1600 C C . MET A 1 193 ? -2.463 -14.631 17.818 1.00 93.25 193 MET A C 1
ATOM 1602 O O . MET A 1 193 ? -2.457 -15.859 17.824 1.00 93.25 193 MET A O 1
ATOM 1606 N N . PHE A 1 194 ? -2.598 -13.938 16.682 1.00 93.88 194 PHE A N 1
ATOM 1607 C CA . PHE A 1 194 ? -2.696 -14.577 15.370 1.00 93.88 194 PHE A CA 1
ATOM 1608 C C . PHE A 1 194 ? -1.411 -15.333 15.005 1.00 93.88 194 PHE A C 1
ATOM 1610 O O . PHE A 1 194 ? -1.483 -16.474 14.546 1.00 93.88 194 PHE A O 1
ATOM 1617 N N . LEU A 1 195 ? -0.245 -14.709 15.215 1.00 92.69 195 LEU A N 1
ATOM 1618 C CA . LEU A 1 195 ? 1.053 -15.336 14.954 1.00 92.69 195 LEU A CA 1
ATOM 1619 C C . LEU A 1 195 ? 1.272 -16.565 15.841 1.00 92.69 195 LEU A C 1
ATOM 1621 O O . LEU A 1 195 ? 1.704 -17.596 15.338 1.00 92.69 195 LEU A O 1
ATOM 1625 N N . GLU A 1 196 ? 0.914 -16.473 17.124 1.00 91.81 196 GLU A N 1
ATOM 1626 C CA . GLU A 1 196 ? 0.983 -17.592 18.074 1.00 91.81 196 GLU A CA 1
ATOM 1627 C C . GLU A 1 196 ? 0.073 -18.760 17.659 1.00 91.81 196 GLU A C 1
ATOM 1629 O O . GLU A 1 196 ? 0.436 -19.917 17.849 1.00 91.81 196 GLU A O 1
ATOM 1634 N N . LYS A 1 197 ? -1.089 -18.475 17.056 1.00 92.00 197 LYS A N 1
ATOM 1635 C CA . LYS A 1 197 ? -2.067 -19.501 16.669 1.00 92.00 197 LYS A CA 1
ATOM 1636 C C . LYS A 1 197 ? -1.743 -20.215 15.356 1.00 92.00 197 LYS A C 1
ATOM 1638 O O . LYS A 1 197 ? -1.923 -21.425 15.275 1.00 92.00 197 LYS A O 1
ATOM 1643 N N . TYR A 1 198 ? -1.349 -19.478 14.315 1.00 87.75 198 TYR A N 1
ATOM 1644 C CA . TYR A 1 198 ? -1.216 -20.036 12.960 1.00 87.75 198 TYR A CA 1
ATOM 1645 C C . TYR A 1 198 ? 0.238 -20.198 12.493 1.00 87.75 198 TYR A C 1
ATOM 1647 O O . TYR A 1 198 ? 0.464 -20.825 11.464 1.00 87.75 198 TYR A O 1
ATOM 1655 N N . ASN A 1 199 ? 1.220 -19.655 13.225 1.00 85.62 199 ASN A N 1
ATOM 1656 C CA . ASN A 1 199 ? 2.652 -19.713 12.899 1.00 85.62 199 ASN A CA 1
ATOM 1657 C C . ASN A 1 199 ? 2.986 -19.336 11.433 1.00 85.62 199 ASN A C 1
ATOM 1659 O O . ASN A 1 199 ? 3.851 -19.934 10.796 1.00 85.62 199 ASN A O 1
ATOM 1663 N N . ILE A 1 200 ? 2.274 -18.347 10.875 1.00 85.81 200 ILE A N 1
ATOM 1664 C CA . ILE A 1 200 ? 2.450 -17.872 9.491 1.00 85.81 200 ILE A CA 1
ATOM 1665 C C . ILE A 1 200 ? 3.273 -16.584 9.491 1.00 85.81 200 ILE A C 1
ATOM 1667 O O . ILE A 1 200 ? 2.969 -15.637 10.219 1.00 85.81 200 ILE A O 1
ATOM 1671 N N . ALA A 1 201 ? 4.273 -16.505 8.611 1.00 83.75 201 ALA A N 1
ATOM 1672 C CA . ALA A 1 201 ? 5.064 -15.297 8.403 1.00 83.75 201 ALA A CA 1
ATOM 1673 C C . ALA A 1 201 ? 4.255 -14.226 7.645 1.00 83.75 201 ALA A C 1
ATOM 1675 O O . ALA A 1 201 ? 4.179 -14.225 6.416 1.00 83.75 201 ALA A O 1
ATOM 1676 N N . ILE A 1 202 ? 3.647 -13.295 8.384 1.00 88.50 202 ILE A N 1
ATOM 1677 C CA . ILE A 1 202 ? 2.876 -12.169 7.833 1.00 88.50 202 ILE A CA 1
ATOM 1678 C C . ILE A 1 202 ? 3.385 -10.858 8.422 1.00 88.50 202 ILE A C 1
ATOM 1680 O O . ILE A 1 202 ? 3.764 -10.781 9.587 1.00 88.50 202 ILE A O 1
ATOM 1684 N N . THR A 1 203 ? 3.361 -9.785 7.634 1.00 90.12 203 THR A N 1
ATOM 1685 C CA . THR A 1 203 ? 3.661 -8.439 8.133 1.00 90.12 203 THR A CA 1
ATOM 1686 C C . THR A 1 203 ? 2.458 -7.834 8.857 1.00 90.12 203 THR A C 1
ATOM 1688 O O . THR A 1 203 ? 1.338 -7.864 8.346 1.00 90.12 203 THR A O 1
ATOM 1691 N N . TYR A 1 204 ? 2.693 -7.141 9.976 1.00 91.94 204 TYR A N 1
ATOM 1692 C CA . TYR A 1 204 ? 1.659 -6.389 10.705 1.00 91.94 204 TYR A CA 1
ATOM 1693 C C . TYR A 1 204 ? 0.800 -5.490 9.796 1.00 91.94 204 TYR A C 1
ATOM 1695 O O . TYR A 1 204 ? -0.418 -5.432 9.942 1.00 91.94 204 TYR A O 1
ATOM 1703 N N . LYS A 1 205 ? 1.419 -4.824 8.810 1.00 91.25 205 LYS A N 1
ATOM 1704 C CA . LYS A 1 205 ? 0.723 -3.955 7.849 1.00 91.25 205 LYS A CA 1
ATOM 1705 C C . LYS A 1 205 ? -0.376 -4.689 7.078 1.00 91.25 205 LYS A C 1
ATOM 1707 O O . LYS A 1 205 ? -1.420 -4.096 6.817 1.00 91.25 205 LYS A O 1
ATOM 1712 N N . ALA A 1 206 ? -0.159 -5.951 6.718 1.00 90.25 206 ALA A N 1
ATOM 1713 C CA . ALA A 1 206 ? -1.146 -6.735 5.989 1.00 90.25 206 ALA A CA 1
ATOM 1714 C C . ALA A 1 206 ? -2.357 -7.058 6.875 1.00 90.25 206 ALA A C 1
ATOM 1716 O O . ALA A 1 206 ? -3.490 -6.785 6.483 1.00 90.25 206 ALA A O 1
ATOM 1717 N N . TYR A 1 207 ? -2.108 -7.516 8.107 1.00 92.75 207 TYR A N 1
ATOM 1718 C CA . TYR A 1 207 ? -3.151 -7.752 9.109 1.00 92.75 207 TYR A CA 1
ATOM 1719 C C . TYR A 1 207 ? -3.951 -6.474 9.413 1.00 92.75 207 TYR A C 1
ATOM 1721 O O . TYR A 1 207 ? -5.179 -6.474 9.373 1.00 92.75 207 TYR A O 1
ATOM 1729 N N . TRP A 1 208 ? -3.256 -5.356 9.642 1.00 92.56 208 TRP A N 1
ATOM 1730 C CA . TRP A 1 208 ? -3.870 -4.050 9.890 1.00 92.56 208 TRP A CA 1
ATOM 1731 C C . TRP A 1 208 ? -4.719 -3.574 8.706 1.00 92.56 208 TRP A C 1
ATOM 1733 O O . TRP A 1 208 ? -5.836 -3.108 8.898 1.00 92.56 208 TRP A O 1
ATOM 1743 N N . THR A 1 209 ? -4.233 -3.749 7.473 1.00 90.94 209 THR A N 1
ATOM 1744 C CA . THR A 1 209 ? -4.979 -3.358 6.267 1.00 90.94 209 THR A CA 1
ATOM 1745 C C . THR A 1 209 ? -6.283 -4.143 6.142 1.00 90.94 209 THR A C 1
ATOM 1747 O O . THR A 1 209 ? -7.310 -3.555 5.808 1.00 90.94 209 THR A O 1
ATOM 1750 N N . ILE A 1 210 ? -6.267 -5.448 6.435 1.00 91.19 210 ILE A N 1
ATOM 1751 C CA . ILE A 1 210 ? -7.476 -6.281 6.434 1.00 91.19 210 ILE A CA 1
ATOM 1752 C C . ILE A 1 210 ? -8.435 -5.826 7.536 1.00 91.19 210 ILE A C 1
ATOM 1754 O O . ILE A 1 210 ? -9.613 -5.616 7.256 1.00 91.19 210 ILE A O 1
ATOM 1758 N N . PHE A 1 211 ? -7.928 -5.603 8.752 1.00 91.56 211 PHE A N 1
ATOM 1759 C CA . PHE A 1 211 ? -8.728 -5.111 9.873 1.00 91.56 211 PHE A CA 1
ATOM 1760 C C . PHE A 1 211 ? -9.432 -3.790 9.526 1.00 91.56 211 PHE A C 1
ATOM 1762 O O . PHE A 1 211 ? -10.649 -3.702 9.616 1.00 91.56 211 PHE A O 1
ATOM 1769 N N . THR A 1 212 ? -8.695 -2.784 9.052 1.00 88.94 212 THR A N 1
ATOM 1770 C CA . THR A 1 212 ? -9.245 -1.446 8.785 1.00 88.94 212 THR A CA 1
ATOM 1771 C C . THR A 1 212 ? -10.147 -1.392 7.553 1.00 88.94 212 THR A C 1
ATOM 1773 O O . THR A 1 212 ? -11.091 -0.610 7.534 1.00 88.94 212 THR A O 1
ATOM 1776 N N . ARG A 1 213 ? -9.870 -2.182 6.506 1.00 88.62 213 ARG A N 1
ATOM 1777 C CA . ARG A 1 213 ? -10.667 -2.138 5.267 1.00 88.62 213 ARG A CA 1
ATOM 1778 C C . ARG A 1 213 ? -11.914 -3.010 5.312 1.00 88.62 213 ARG A C 1
ATOM 1780 O O . ARG A 1 213 ? -12.903 -2.642 4.690 1.00 88.62 213 ARG A O 1
ATOM 1787 N N . LYS A 1 214 ? -11.862 -4.168 5.981 1.00 86.50 214 LYS A N 1
ATOM 1788 C CA . LYS A 1 214 ? -12.981 -5.124 6.002 1.00 86.50 214 LYS A CA 1
ATOM 1789 C C . LYS A 1 214 ? -13.882 -4.991 7.227 1.00 86.50 214 LYS A C 1
ATOM 1791 O O . LYS A 1 214 ? -15.017 -5.450 7.166 1.00 86.50 214 LYS A O 1
ATOM 1796 N N . PHE A 1 215 ? -13.407 -4.395 8.322 1.00 87.12 215 PHE A N 1
ATOM 1797 C CA . PHE A 1 215 ? -14.149 -4.361 9.581 1.00 87.12 215 PHE A CA 1
ATOM 1798 C C . PHE A 1 215 ? -14.370 -2.932 10.088 1.00 87.12 215 PHE A C 1
ATOM 1800 O O . PHE A 1 215 ? -13.438 -2.142 10.201 1.00 87.12 215 PHE A O 1
ATOM 1807 N N . ASN A 1 216 ? -15.610 -2.625 10.481 1.00 87.25 216 ASN A N 1
ATOM 1808 C CA . ASN A 1 216 ? -15.974 -1.386 11.178 1.00 87.25 216 ASN A CA 1
ATOM 1809 C C . ASN A 1 216 ? -15.966 -1.600 12.704 1.00 87.25 216 ASN A C 1
ATOM 1811 O O . ASN A 1 216 ? -16.990 -1.477 13.381 1.00 87.25 216 ASN A O 1
ATOM 1815 N N . ILE A 1 217 ? -14.806 -1.990 13.238 1.00 87.19 217 ILE A N 1
ATOM 1816 C CA . ILE A 1 217 ? -14.622 -2.293 14.662 1.00 87.19 217 ILE A CA 1
ATOM 1817 C C . ILE A 1 217 ? -13.786 -1.194 15.321 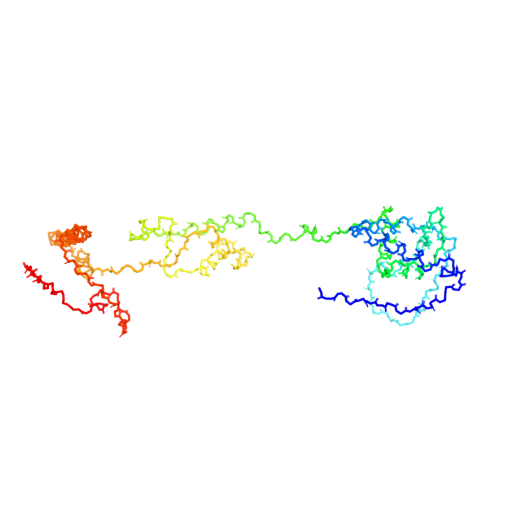1.00 87.19 217 ILE A C 1
ATOM 1819 O O . ILE A 1 217 ? -12.765 -0.767 14.787 1.00 87.19 217 ILE A O 1
ATOM 1823 N N . SER A 1 218 ? -14.210 -0.739 16.497 1.00 84.12 218 SER A N 1
ATOM 1824 C CA . SER A 1 218 ? -13.454 0.194 17.344 1.00 84.12 218 SER A CA 1
ATOM 1825 C C . SER A 1 218 ? -13.088 -0.450 18.682 1.00 84.12 218 SER A C 1
ATOM 1827 O O . SER A 1 218 ? -13.686 -1.444 19.085 1.00 84.12 218 SER A O 1
ATOM 1829 N N . PHE A 1 219 ? -12.092 0.100 19.372 1.00 85.69 219 PHE A N 1
ATOM 1830 C CA . PHE A 1 219 ? -11.706 -0.347 20.712 1.00 85.69 219 PHE A CA 1
ATOM 1831 C C . PHE A 1 219 ? -12.324 0.573 21.760 1.00 85.69 219 PHE A C 1
ATOM 1833 O O . PHE A 1 219 ? -12.328 1.790 21.584 1.00 85.69 219 PHE A O 1
ATOM 1840 N N . GLY A 1 220 ? -12.822 -0.023 22.838 1.00 78.38 220 GLY A N 1
ATOM 1841 C CA . GLY A 1 220 ? -13.498 0.675 23.922 1.00 78.38 220 GLY A CA 1
ATOM 1842 C C . GLY A 1 220 ? -14.928 1.060 23.609 1.00 78.38 220 GLY A C 1
ATOM 1843 O O . GLY A 1 220 ? -15.310 1.244 22.460 1.00 78.38 220 GLY A O 1
ATOM 1844 N N . LEU A 1 221 ? -15.747 1.152 24.649 1.00 67.31 221 LEU A N 1
ATOM 1845 C CA . LEU A 1 221 ? -17.105 1.654 24.496 1.00 67.31 221 LEU A CA 1
ATOM 1846 C C . LEU A 1 221 ? -17.056 3.186 24.490 1.00 67.31 221 LEU A C 1
ATOM 1848 O O . LEU A 1 221 ? -16.275 3.771 25.241 1.00 67.31 221 LEU A O 1
ATOM 1852 N N . PRO A 1 222 ? -17.890 3.861 23.680 1.00 65.69 222 PRO A N 1
ATOM 1853 C CA . PRO A 1 222 ? -18.086 5.289 23.853 1.00 65.69 222 PRO A CA 1
ATOM 1854 C C . PRO A 1 222 ? -18.565 5.515 25.288 1.00 65.69 222 PRO A C 1
ATOM 1856 O O . PRO A 1 222 ? -19.574 4.937 25.699 1.00 65.69 222 PRO A O 1
ATOM 1859 N N . ARG A 1 223 ? -17.802 6.305 26.049 1.00 56.12 223 ARG A N 1
ATOM 1860 C CA . ARG A 1 223 ? -18.146 6.673 27.422 1.00 56.12 223 ARG A CA 1
ATOM 1861 C C . ARG A 1 223 ? -19.414 7.516 27.360 1.00 56.12 223 ARG A C 1
ATOM 1863 O O . ARG A 1 223 ? -19.395 8.646 26.892 1.00 56.12 223 ARG A O 1
ATOM 1870 N N . SER A 1 224 ? -20.531 6.902 27.712 1.00 54.50 224 SER A N 1
ATOM 1871 C CA . SER A 1 224 ? -21.804 7.573 27.935 1.00 54.50 224 SER A CA 1
ATOM 1872 C C . SER A 1 224 ? -21.895 7.853 29.423 1.00 54.50 224 SER A C 1
ATOM 1874 O O . SER A 1 224 ? -21.856 6.888 30.190 1.00 54.50 224 SER A O 1
ATOM 1876 N N . ASP A 1 225 ? -21.996 9.125 29.800 1.00 55.47 225 ASP A N 1
ATOM 1877 C CA . ASP A 1 225 ? -22.148 9.538 31.194 1.00 55.47 225 ASP A CA 1
ATOM 1878 C C . ASP A 1 225 ? -23.278 8.741 31.845 1.00 55.47 225 ASP A C 1
ATOM 1880 O O . ASP A 1 225 ? -24.414 8.707 31.355 1.00 55.47 225 ASP A O 1
ATOM 1884 N N . THR A 1 226 ? -22.943 8.023 32.909 1.00 64.06 226 THR A N 1
ATOM 1885 C CA . THR A 1 226 ? -23.912 7.278 33.697 1.00 64.06 226 THR A CA 1
ATOM 1886 C C . THR A 1 226 ? -24.463 8.191 34.785 1.00 64.06 226 THR A C 1
ATOM 1888 O O . THR A 1 226 ? -23.774 9.058 35.323 1.00 64.06 226 THR A O 1
ATOM 1891 N N . CYS A 1 227 ? -25.755 8.051 35.075 1.00 78.75 227 CYS A N 1
ATOM 1892 C CA . CYS A 1 227 ? -26.378 8.792 36.162 1.00 78.75 227 CYS A CA 1
ATOM 1893 C C . CYS A 1 227 ? -25.907 8.203 37.497 1.00 78.75 227 CYS A C 1
ATOM 1895 O O . CYS A 1 227 ? -26.120 7.015 37.742 1.00 78.75 227 CYS A O 1
ATOM 1897 N N . SER A 1 228 ? -25.346 9.038 38.375 1.00 76.50 228 SER A N 1
ATOM 1898 C CA . SER A 1 228 ? -24.865 8.632 39.704 1.00 76.50 228 SER A CA 1
ATOM 1899 C C . SER A 1 228 ? -25.937 7.922 40.538 1.00 76.50 228 SER A C 1
ATOM 1901 O O . SER A 1 228 ? -25.659 6.928 41.209 1.00 76.50 228 SER A O 1
ATOM 1903 N N . VAL A 1 229 ? -27.194 8.367 40.443 1.00 80.69 229 VAL A N 1
ATOM 1904 C CA . VAL A 1 229 ? -28.346 7.729 41.102 1.00 80.69 229 VAL A CA 1
ATOM 1905 C C . VAL A 1 229 ? -28.598 6.327 40.542 1.00 80.69 229 VAL A C 1
ATOM 1907 O O . VAL A 1 229 ? -28.789 5.382 41.306 1.00 80.69 229 VAL A O 1
ATOM 1910 N N . CYS A 1 230 ? -28.561 6.164 39.216 1.00 81.50 230 CYS A N 1
ATOM 1911 C CA . CYS A 1 230 ? -28.712 4.857 38.574 1.00 81.50 230 CYS A CA 1
ATOM 1912 C C . CYS A 1 230 ? -27.583 3.898 38.958 1.00 81.50 230 CYS A C 1
ATOM 1914 O O . CYS A 1 230 ? -27.855 2.719 39.192 1.00 81.50 230 CYS A O 1
ATOM 1916 N N . ASP A 1 231 ? -26.347 4.390 39.033 1.00 79.38 231 ASP A N 1
ATOM 1917 C CA . ASP A 1 231 ? -25.181 3.586 39.398 1.00 79.38 231 ASP A CA 1
ATOM 1918 C C . ASP A 1 231 ? -25.259 3.135 40.859 1.00 79.38 231 ASP A C 1
ATOM 1920 O O . ASP A 1 231 ? -25.117 1.944 41.137 1.00 79.38 231 ASP A O 1
ATOM 1924 N N . ASN A 1 232 ? -25.602 4.043 41.779 1.00 83.38 232 ASN A N 1
ATOM 1925 C CA . ASN A 1 232 ? -25.811 3.720 43.192 1.00 83.38 232 ASN A CA 1
ATOM 1926 C C . ASN A 1 232 ? -26.922 2.681 43.387 1.00 83.38 232 ASN A C 1
ATOM 1928 O O . ASN A 1 232 ? -26.722 1.686 44.084 1.00 83.38 232 ASN A O 1
ATOM 1932 N N . LEU A 1 233 ? -28.070 2.861 42.727 1.00 86.31 233 LEU A N 1
ATOM 1933 C CA . LEU A 1 233 ? -29.168 1.896 42.794 1.00 86.31 233 LEU A CA 1
ATOM 1934 C C . LEU A 1 233 ? -28.767 0.543 42.194 1.00 86.31 233 LEU A C 1
ATOM 1936 O O . LEU A 1 233 ? -29.117 -0.494 42.747 1.00 86.31 233 LEU A O 1
ATOM 1940 N N . MET A 1 234 ? -28.003 0.512 41.095 1.00 83.44 234 MET A N 1
ATOM 1941 C CA . MET A 1 234 ? -27.506 -0.751 40.535 1.00 83.44 234 MET A CA 1
ATOM 1942 C C . MET A 1 234 ? -26.528 -1.466 41.460 1.00 83.44 234 MET A C 1
ATOM 1944 O O . MET A 1 234 ? -26.620 -2.684 41.603 1.00 83.44 234 MET A O 1
ATOM 1948 N N . LEU A 1 235 ? -25.612 -0.734 42.092 1.00 84.38 235 LEU A N 1
ATOM 1949 C CA . LEU A 1 235 ? -24.691 -1.302 43.073 1.00 84.38 235 LEU A CA 1
ATOM 1950 C C . LEU A 1 235 ? -25.461 -1.907 44.250 1.00 84.38 235 LEU A C 1
ATOM 1952 O O . LEU A 1 235 ? -25.201 -3.049 44.621 1.00 84.38 235 LEU A O 1
ATOM 1956 N N . GLN A 1 236 ? -26.463 -1.196 44.771 1.00 85.94 236 GLN A N 1
ATOM 1957 C CA . GLN A 1 236 ? -27.315 -1.692 45.851 1.00 85.94 236 GLN A CA 1
ATOM 1958 C C . GLN A 1 236 ? -28.132 -2.924 45.429 1.00 85.94 236 GLN A C 1
ATOM 1960 O O . GLN A 1 236 ? -28.174 -3.902 46.170 1.00 85.94 236 GLN A O 1
ATOM 1965 N N . ILE A 1 237 ? -28.716 -2.939 44.226 1.00 87.88 237 ILE A N 1
ATOM 1966 C CA . ILE A 1 237 ? -29.450 -4.101 43.685 1.00 87.88 237 ILE A CA 1
ATOM 1967 C C . ILE A 1 237 ? -28.541 -5.329 43.539 1.00 87.88 237 ILE A C 1
ATOM 1969 O O . ILE A 1 237 ? -28.984 -6.452 43.777 1.00 87.88 237 ILE A O 1
ATOM 1973 N N . ASN A 1 238 ? -27.286 -5.127 43.132 1.00 84.38 238 ASN A N 1
ATOM 1974 C CA . ASN A 1 238 ? -26.323 -6.212 42.948 1.00 84.38 238 ASN A CA 1
ATOM 1975 C C . ASN A 1 238 ? -25.770 -6.736 44.280 1.00 84.38 238 ASN A C 1
ATOM 1977 O O . ASN A 1 238 ? -25.484 -7.925 44.383 1.00 84.38 238 ASN A O 1
ATOM 1981 N N . ALA A 1 239 ? -25.615 -5.864 45.279 1.00 85.50 239 ALA A N 1
ATOM 1982 C CA . ALA A 1 239 ? -25.116 -6.226 46.604 1.00 85.50 239 ALA A CA 1
ATOM 1983 C C . ALA A 1 239 ? -26.192 -6.855 47.510 1.00 85.50 239 ALA A C 1
ATOM 1985 O O . ALA A 1 239 ? -25.860 -7.585 48.441 1.00 85.50 239 ALA A O 1
ATOM 1986 N N . THR A 1 240 ? -27.474 -6.577 47.258 1.00 85.38 240 THR A N 1
ATOM 1987 C CA . THR A 1 240 ? -28.584 -7.042 48.103 1.00 85.38 240 THR A CA 1
ATOM 1988 C C . THR A 1 240 ? -29.018 -8.461 47.727 1.00 85.38 240 THR A C 1
ATOM 1990 O O . THR A 1 240 ? -29.368 -8.735 46.578 1.00 85.38 240 THR A O 1
ATOM 1993 N N . ILE A 1 241 ? -29.026 -9.358 48.717 1.00 84.19 241 ILE A N 1
ATOM 1994 C CA . ILE A 1 241 ? -29.453 -10.763 48.579 1.00 84.19 241 ILE A CA 1
ATOM 1995 C C . ILE A 1 241 ? -30.958 -10.914 48.863 1.00 84.19 241 ILE A C 1
ATOM 1997 O O . ILE A 1 241 ? -31.617 -11.758 48.261 1.00 84.19 241 ILE A O 1
ATOM 2001 N N . ASP A 1 242 ? -31.498 -10.068 49.744 1.00 90.94 242 ASP A N 1
ATOM 2002 C CA . ASP A 1 242 ? -32.903 -10.065 50.154 1.00 90.94 242 ASP A CA 1
ATOM 2003 C C . ASP A 1 242 ? -33.846 -9.683 48.986 1.00 90.94 242 ASP A C 1
ATOM 2005 O O . ASP A 1 242 ? -33.692 -8.598 48.405 1.00 90.94 242 ASP A O 1
ATOM 2009 N N . PRO A 1 243 ? -34.799 -10.556 48.598 1.00 85.56 243 PRO A N 1
ATOM 2010 C CA . PRO A 1 243 ? -35.663 -10.332 47.440 1.00 85.56 243 PRO A CA 1
ATOM 2011 C C . PRO A 1 243 ? -36.603 -9.131 47.582 1.00 85.56 243 PRO A C 1
ATOM 2013 O O . PRO A 1 243 ? -36.852 -8.458 46.582 1.00 85.56 243 PRO A O 1
ATOM 2016 N N . GLU A 1 244 ? -37.100 -8.831 48.783 1.00 88.81 244 GLU A N 1
ATOM 2017 C CA . GLU A 1 244 ? -38.083 -7.760 49.000 1.00 88.81 244 GLU A CA 1
ATOM 2018 C C . GLU A 1 244 ? -37.418 -6.384 48.844 1.00 88.81 244 GLU A C 1
ATOM 2020 O O . GLU A 1 244 ? -37.791 -5.570 47.995 1.00 88.81 244 GLU A O 1
ATOM 2025 N N . ARG A 1 245 ? -36.282 -6.196 49.524 1.00 85.25 245 ARG A N 1
ATOM 2026 C CA . ARG A 1 245 ? -35.434 -5.003 49.389 1.00 85.25 245 ARG A CA 1
ATOM 2027 C C . ARG A 1 245 ? -34.932 -4.793 47.955 1.00 85.25 245 ARG A C 1
ATOM 2029 O O . ARG A 1 245 ? -34.785 -3.660 47.490 1.00 85.25 245 ARG A O 1
ATOM 2036 N N . LYS A 1 246 ? -34.668 -5.880 47.225 1.00 88.12 246 LYS A N 1
ATOM 2037 C CA . LYS A 1 246 ? -34.264 -5.822 45.815 1.00 88.12 246 LYS A CA 1
ATOM 2038 C C . LYS A 1 246 ? -35.400 -5.345 44.910 1.00 88.12 246 LYS A C 1
ATOM 2040 O O . LYS A 1 246 ? -35.138 -4.593 43.967 1.00 88.12 246 LYS A O 1
ATOM 2045 N N . GLN A 1 247 ? -36.642 -5.746 45.182 1.00 89.81 247 GLN A N 1
ATOM 2046 C CA . GLN A 1 247 ? -37.812 -5.248 44.459 1.00 89.81 247 GLN A CA 1
ATOM 2047 C C . GLN A 1 247 ? -38.020 -3.751 44.703 1.00 89.81 247 GLN A C 1
ATOM 2049 O O . GLN A 1 247 ? -38.181 -3.016 43.729 1.00 89.81 247 GLN A O 1
ATOM 2054 N N . ASP A 1 248 ? -37.885 -3.278 45.943 1.00 90.88 248 ASP A N 1
ATOM 2055 C CA . ASP A 1 248 ? -37.996 -1.850 46.274 1.00 90.88 248 ASP A CA 1
ATOM 2056 C C . ASP A 1 248 ? -36.963 -0.996 45.535 1.00 90.88 248 ASP A C 1
ATOM 2058 O O . ASP A 1 248 ? -37.302 0.004 44.901 1.00 90.88 248 ASP A O 1
ATOM 2062 N N . LEU A 1 249 ? -35.692 -1.407 45.553 1.00 89.00 249 LEU A N 1
ATOM 2063 C CA . LEU A 1 249 ? -34.626 -0.710 44.827 1.00 89.00 249 LEU A CA 1
ATOM 2064 C C . LEU A 1 249 ? -34.865 -0.724 43.310 1.00 89.00 249 LEU A C 1
ATOM 2066 O O . LEU A 1 249 ? -34.570 0.250 42.610 1.00 89.00 249 LEU A O 1
ATOM 2070 N N . THR A 1 250 ? -35.445 -1.808 42.791 1.00 87.81 250 THR A N 1
ATOM 2071 C CA . THR A 1 250 ? -35.824 -1.915 41.377 1.00 87.81 250 THR A CA 1
ATOM 2072 C C . THR A 1 250 ? -36.991 -0.983 41.043 1.00 87.81 250 THR A C 1
ATOM 2074 O O . THR A 1 250 ? -36.955 -0.316 40.007 1.00 87.81 250 THR A O 1
ATOM 2077 N N . ALA A 1 251 ? -37.982 -0.863 41.928 1.00 91.00 251 ALA A N 1
ATOM 2078 C CA . ALA A 1 251 ? -39.096 0.070 41.791 1.00 91.00 251 ALA A CA 1
ATOM 2079 C C . ALA A 1 251 ? -38.623 1.530 41.861 1.00 91.00 251 ALA A C 1
ATOM 2081 O O . ALA A 1 251 ? -39.020 2.346 41.030 1.00 91.00 251 ALA A O 1
ATOM 2082 N N . GLN A 1 252 ? -37.705 1.855 42.776 1.00 90.00 252 GLN A N 1
ATOM 2083 C CA . GLN A 1 252 ?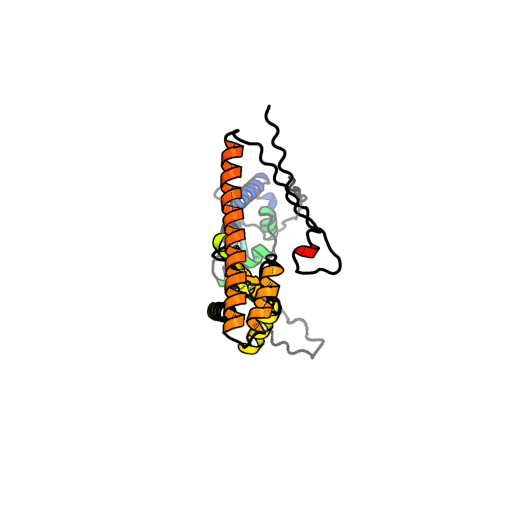 -37.077 3.179 42.863 1.00 90.00 252 GLN A CA 1
ATOM 2084 C C . GLN A 1 252 ? -36.319 3.528 41.581 1.00 90.00 252 GLN A C 1
ATOM 2086 O O . GLN A 1 252 ? -36.453 4.636 41.055 1.00 90.00 252 GLN A O 1
ATOM 2091 N N . LYS A 1 253 ? -35.570 2.567 41.029 1.00 88.75 253 LYS A N 1
ATOM 2092 C CA . LYS A 1 253 ? -34.886 2.736 39.745 1.00 88.75 253 LYS A CA 1
ATOM 2093 C C . LYS A 1 253 ? -35.878 2.944 38.599 1.00 88.75 253 LYS A C 1
ATOM 2095 O O . LYS A 1 253 ? -35.677 3.841 37.782 1.00 88.75 253 LYS A O 1
ATOM 2100 N N . ALA A 1 254 ? -36.953 2.160 38.540 1.00 89.44 254 ALA A N 1
ATOM 2101 C CA . ALA A 1 254 ? -37.994 2.307 37.524 1.00 89.44 254 ALA A CA 1
ATOM 2102 C C . ALA A 1 254 ? -38.682 3.679 37.609 1.00 89.44 254 ALA A C 1
ATOM 2104 O O . ALA A 1 254 ? -38.871 4.344 36.592 1.00 89.44 254 ALA A O 1
ATOM 2105 N N . LEU A 1 255 ? -38.976 4.146 38.823 1.00 92.06 255 LEU A N 1
ATOM 2106 C CA . LEU A 1 255 ? -39.560 5.460 39.076 1.00 92.06 255 LEU A CA 1
ATOM 2107 C C . LEU A 1 255 ? -38.610 6.595 38.670 1.00 92.06 255 LEU A C 1
ATOM 2109 O O . LEU A 1 255 ? -39.050 7.576 38.070 1.00 92.06 255 LEU A O 1
ATOM 2113 N N . HIS A 1 256 ? -37.310 6.467 38.948 1.00 88.50 256 HIS A N 1
ATOM 2114 C CA . HIS A 1 256 ? -36.302 7.426 38.492 1.00 88.50 256 HIS A CA 1
ATOM 2115 C C . HIS A 1 256 ? -36.261 7.524 36.957 1.00 88.50 256 HIS A C 1
ATOM 2117 O O . HIS A 1 256 ? -36.297 8.629 36.411 1.00 88.50 256 HIS A O 1
ATOM 2123 N N . LEU A 1 257 ? -36.265 6.384 36.258 1.00 85.44 257 LEU A N 1
ATOM 2124 C CA . LEU A 1 257 ? -36.305 6.347 34.792 1.00 85.44 257 LEU A CA 1
ATOM 2125 C C . LEU A 1 257 ? -37.604 6.953 34.239 1.00 85.44 257 LEU A C 1
ATOM 2127 O O . LEU A 1 257 ? -37.548 7.788 33.341 1.00 85.44 257 LEU A O 1
ATOM 2131 N N . ALA A 1 258 ? -38.758 6.628 34.829 1.00 88.94 258 ALA A N 1
ATOM 2132 C CA . ALA A 1 258 ? -40.047 7.188 34.423 1.00 88.94 258 ALA A CA 1
ATOM 2133 C C . ALA A 1 258 ? -40.104 8.718 34.592 1.00 88.94 258 ALA A C 1
ATOM 2135 O O . ALA A 1 258 ? -40.625 9.426 33.726 1.00 88.94 258 ALA A O 1
ATOM 2136 N N . LYS A 1 259 ? -39.523 9.256 35.676 1.00 88.06 259 LYS A N 1
ATOM 2137 C CA . LYS A 1 259 ? -39.379 10.709 35.874 1.00 88.06 259 LYS A CA 1
ATOM 2138 C C . LYS A 1 259 ? -38.514 11.345 34.785 1.00 88.06 259 LYS A C 1
ATOM 2140 O O . LYS A 1 259 ? -38.886 12.392 34.253 1.00 88.06 259 LYS A O 1
ATOM 2145 N N . ALA A 1 260 ? -37.391 10.717 34.435 1.00 83.50 260 ALA A N 1
ATOM 2146 C CA . ALA A 1 260 ? -36.510 11.200 33.374 1.00 83.50 260 ALA A CA 1
ATOM 2147 C C . ALA A 1 260 ? -37.205 11.185 32.001 1.00 83.50 260 ALA A C 1
ATOM 2149 O O . ALA A 1 260 ? -37.154 12.175 31.267 1.00 83.50 260 ALA A O 1
ATOM 2150 N N . ASP A 1 261 ? -37.926 10.112 31.674 1.00 85.69 261 ASP A N 1
ATOM 2151 C CA . ASP A 1 261 ? -38.698 10.016 30.433 1.00 85.69 261 ASP A CA 1
ATOM 2152 C C . ASP A 1 261 ? -39.777 11.098 30.357 1.00 85.69 261 ASP A C 1
ATOM 2154 O O . ASP A 1 261 ? -39.906 11.775 29.327 1.00 85.69 261 ASP A O 1
ATOM 2158 N N . LYS A 1 262 ? -40.492 11.335 31.467 1.00 89.12 262 LYS A N 1
ATOM 2159 C CA . LYS A 1 262 ? -41.502 12.393 31.534 1.00 89.12 262 LYS A CA 1
ATOM 2160 C C . LYS A 1 262 ? -40.892 13.780 31.356 1.00 89.12 262 LYS A C 1
ATOM 2162 O O . LYS A 1 262 ? -41.454 14.613 30.642 1.00 89.12 262 LYS A O 1
ATOM 2167 N N . PHE A 1 263 ? -39.719 14.020 31.940 1.00 85.44 263 PHE A N 1
ATOM 2168 C CA . PHE A 1 263 ? -38.966 15.255 31.738 1.00 85.44 263 PHE A CA 1
ATOM 2169 C C . PHE A 1 263 ? -38.611 15.471 30.259 1.00 85.44 263 PHE A C 1
ATOM 2171 O O . PHE A 1 263 ? -38.871 16.546 29.716 1.00 85.44 263 PHE A O 1
ATOM 2178 N N . TYR A 1 264 ? -38.080 14.458 29.564 1.00 80.75 264 TYR A N 1
ATOM 2179 C CA . TYR A 1 264 ? -37.752 14.583 28.139 1.00 80.75 264 TYR A CA 1
ATOM 2180 C C . TYR A 1 264 ? -38.990 14.752 27.250 1.00 80.75 264 TYR A C 1
ATOM 2182 O O . TYR A 1 264 ? -38.925 15.457 26.239 1.00 80.75 264 TYR A O 1
ATOM 2190 N N . GLU A 1 265 ? -40.115 14.133 27.605 1.00 87.44 265 GLU A N 1
ATOM 2191 C CA . GLU A 1 265 ? -41.401 14.335 26.934 1.00 87.44 265 GLU A CA 1
ATOM 2192 C C . GLU A 1 265 ? -41.864 15.795 27.046 1.00 87.44 265 GLU A C 1
ATOM 2194 O O . GLU A 1 265 ? -42.120 16.442 26.026 1.00 87.44 265 GLU A O 1
ATOM 2199 N N . LEU A 1 266 ? -41.882 16.343 28.265 1.00 87.12 266 LEU A N 1
ATOM 2200 C CA . LEU A 1 266 ? -42.240 17.739 28.521 1.00 87.12 266 LEU A CA 1
ATOM 2201 C C . LEU A 1 266 ? -41.275 18.704 27.826 1.00 87.12 266 LEU A C 1
ATOM 2203 O O . LEU A 1 266 ? -41.719 19.636 27.157 1.00 87.12 266 LEU A O 1
ATOM 2207 N N . LYS A 1 267 ? -39.964 18.440 27.885 1.00 84.06 267 LYS A N 1
ATOM 2208 C CA . LYS A 1 267 ? -38.943 19.240 27.192 1.00 84.06 267 LYS A CA 1
ATOM 2209 C C . LYS A 1 267 ? -39.198 19.304 25.685 1.00 84.06 267 LYS A C 1
ATOM 2211 O O . LYS A 1 267 ? -39.093 20.377 25.093 1.00 84.06 267 LYS A O 1
ATOM 2216 N N . ARG A 1 268 ? -39.561 18.183 25.045 1.00 86.56 268 ARG A N 1
ATOM 2217 C CA . ARG A 1 268 ? -39.929 18.164 23.615 1.00 86.56 268 ARG A CA 1
ATOM 2218 C C . ARG A 1 268 ? -41.188 18.988 23.342 1.00 86.56 268 ARG A C 1
ATOM 2220 O O . ARG A 1 268 ? -41.194 19.760 22.385 1.00 86.56 268 ARG A O 1
ATOM 2227 N N . LYS A 1 269 ? -42.217 18.856 24.186 1.00 88.00 269 LYS A N 1
ATOM 2228 C CA . LYS A 1 269 ? -43.488 19.585 24.054 1.00 88.00 269 LYS A CA 1
ATOM 2229 C C . LYS A 1 269 ? -43.293 21.099 24.172 1.00 88.00 269 LYS A C 1
ATOM 2231 O O . LYS A 1 269 ? -43.735 21.837 23.296 1.00 88.00 269 LYS A O 1
ATOM 2236 N N . PHE A 1 270 ? -42.583 21.561 25.199 1.00 86.38 270 PHE A N 1
ATOM 2237 C CA . PHE A 1 270 ? -42.320 22.988 25.400 1.00 86.38 270 PHE A CA 1
ATOM 2238 C C . PHE A 1 270 ? -41.390 23.572 24.335 1.00 86.38 270 PHE A C 1
ATOM 2240 O O . PHE A 1 270 ? -41.615 24.690 23.884 1.00 86.38 270 PHE A O 1
ATOM 2247 N N . LYS A 1 271 ? -40.414 22.800 23.838 1.00 85.00 271 LYS A N 1
ATOM 2248 C CA . LYS A 1 271 ? -39.582 23.219 22.699 1.00 85.00 271 LYS A CA 1
ATOM 2249 C C . LYS A 1 271 ? -40.402 23.427 21.420 1.00 85.00 271 LYS A C 1
ATOM 2251 O O . LYS A 1 271 ? -40.064 24.301 20.627 1.00 85.00 271 LYS A O 1
ATOM 2256 N N . LEU A 1 272 ? -41.454 22.634 21.202 1.00 86.25 272 LEU A N 1
ATOM 2257 C CA . LEU A 1 272 ? -42.353 22.801 20.056 1.00 86.25 272 LEU A CA 1
ATOM 2258 C C . LEU A 1 272 ? -43.199 24.075 20.192 1.00 86.25 272 LEU A C 1
ATOM 2260 O O . LEU A 1 272 ? -43.236 24.870 19.260 1.00 86.25 272 LEU A O 1
ATOM 2264 N N . ARG A 1 273 ? -43.801 24.299 21.365 1.00 87.12 273 ARG A N 1
ATOM 2265 C CA . ARG A 1 273 ? -44.594 25.506 21.657 1.00 87.12 273 ARG A CA 1
ATOM 2266 C C . ARG A 1 273 ? -43.764 26.788 21.592 1.00 87.12 273 ARG A C 1
ATOM 2268 O O . ARG A 1 273 ? -44.208 27.785 21.036 1.00 87.12 273 ARG A O 1
ATOM 2275 N N . ALA A 1 274 ? -42.514 26.736 22.053 1.00 86.50 274 ALA A N 1
ATOM 2276 C CA . ALA A 1 274 ? -41.596 27.865 21.936 1.00 86.50 274 ALA A CA 1
ATOM 2277 C C . ALA A 1 274 ? -41.256 28.213 20.480 1.00 86.50 274 ALA A C 1
ATOM 2279 O O . ALA A 1 274 ? -41.141 29.382 20.132 1.00 86.50 274 ALA A O 1
ATOM 2280 N N . ARG A 1 275 ? -41.159 27.212 19.592 1.00 83.56 275 ARG A N 1
ATOM 2281 C CA . ARG A 1 275 ? -40.996 27.452 18.145 1.00 83.56 275 ARG A CA 1
ATOM 2282 C C . ARG A 1 275 ? -42.228 28.083 17.501 1.00 83.56 275 ARG A C 1
ATOM 2284 O O . ARG A 1 275 ? -42.089 28.721 16.466 1.00 83.56 275 ARG A O 1
ATOM 2291 N N . GLN A 1 276 ? -43.404 27.876 18.085 1.00 88.31 276 GLN A N 1
ATOM 2292 C CA . GLN A 1 276 ? -44.667 28.461 17.635 1.00 88.31 276 GLN A CA 1
ATOM 2293 C C . GLN A 1 276 ? -44.893 29.877 18.194 1.00 88.31 276 GLN A C 1
ATOM 2295 O O . GLN A 1 276 ? -45.878 30.507 17.831 1.00 88.31 276 GLN A O 1
ATOM 2300 N N . GLY A 1 277 ? -43.994 30.384 19.048 1.00 84.44 277 GLY A N 1
ATOM 2301 C CA . GLY A 1 277 ? -44.087 31.725 19.633 1.00 84.44 277 GLY A CA 1
ATOM 2302 C C . GLY A 1 277 ? -45.026 31.840 20.839 1.00 84.44 277 GLY A C 1
ATOM 2303 O O . GLY A 1 277 ? -45.223 32.939 21.335 1.00 84.44 277 GLY A O 1
ATOM 2304 N N . GLU A 1 278 ? -45.581 30.727 21.333 1.00 85.38 278 GLU A N 1
ATOM 2305 C CA . GLU A 1 278 ? -46.509 30.711 22.479 1.00 85.38 278 GLU A CA 1
ATOM 2306 C C . GLU A 1 278 ? -45.786 30.950 23.819 1.00 85.38 278 GLU A C 1
ATOM 2308 O O . GLU A 1 278 ? -46.381 31.443 24.771 1.00 85.38 278 GLU A O 1
ATOM 2313 N N . LEU A 1 279 ? -44.501 30.584 23.913 1.00 83.56 279 LEU A N 1
ATOM 2314 C CA . LEU A 1 279 ? -43.710 30.719 25.139 1.00 83.56 279 LEU A CA 1
ATOM 2315 C C . LEU A 1 279 ? -42.218 30.914 24.857 1.00 83.56 279 LEU A C 1
ATOM 2317 O O . LEU A 1 279 ? -41.672 30.354 23.907 1.00 83.56 279 LEU A O 1
ATOM 2321 N N . THR A 1 280 ? -41.520 31.616 25.744 1.00 78.56 280 THR A N 1
ATOM 2322 C CA . THR A 1 280 ? -40.056 31.730 25.692 1.00 78.56 280 THR A CA 1
ATOM 2323 C C . THR A 1 280 ? -39.427 30.619 26.531 1.00 78.56 280 THR A C 1
ATOM 2325 O O . THR A 1 280 ? -39.546 30.603 27.752 1.00 78.56 280 THR A O 1
ATOM 2328 N N . CYS A 1 281 ? -38.764 29.655 25.884 1.00 78.12 281 CYS A N 1
ATOM 2329 C CA . CYS A 1 281 ? -38.085 28.551 26.568 1.00 78.12 281 CYS A CA 1
ATOM 2330 C C . CYS A 1 281 ? -36.584 28.831 26.668 1.00 78.12 281 CYS A C 1
ATOM 2332 O O . CYS A 1 281 ? -35.881 28.811 25.656 1.00 78.12 281 CYS A O 1
ATOM 2334 N N . LEU A 1 282 ? -36.090 29.038 27.888 1.00 79.88 282 LEU A N 1
ATOM 2335 C CA . LEU A 1 282 ? -34.660 29.120 28.174 1.00 79.88 282 LEU A CA 1
ATOM 2336 C C . LEU A 1 282 ? -34.148 27.735 28.584 1.00 79.88 282 LEU A C 1
ATOM 2338 O O . LEU A 1 282 ? -34.623 27.136 29.546 1.00 79.88 282 LEU A O 1
ATOM 2342 N N . SER A 1 283 ? -33.186 27.205 27.831 1.00 74.50 283 SER A N 1
ATOM 2343 C CA . SER A 1 283 ? -32.492 25.954 28.141 1.00 74.50 283 SER A CA 1
ATOM 2344 C C . SER A 1 283 ? -31.001 26.224 28.069 1.00 74.50 283 SER A C 1
ATOM 2346 O O . SER A 1 283 ? -30.489 26.525 26.994 1.00 74.50 283 SER A O 1
ATOM 2348 N N . PHE A 1 284 ? -30.313 26.061 29.190 1.00 73.75 284 PHE A N 1
ATOM 2349 C CA . PHE A 1 284 ? -28.864 26.185 29.266 1.00 73.75 284 PHE A CA 1
ATOM 2350 C C . PHE A 1 284 ? -28.240 24.793 29.183 1.00 73.75 284 PHE A C 1
ATOM 2352 O O . PHE A 1 284 ? -28.736 23.850 29.803 1.00 73.75 284 PHE A O 1
ATOM 2359 N N . ASP A 1 285 ? -27.199 24.660 28.367 1.00 51.75 285 ASP A N 1
ATOM 2360 C CA . ASP A 1 285 ? -26.304 23.508 28.398 1.00 51.75 285 ASP A CA 1
ATOM 2361 C C . ASP A 1 285 ? -25.062 23.947 29.166 1.00 51.75 285 ASP A C 1
ATOM 2363 O O . ASP A 1 285 ? -24.482 24.991 28.852 1.00 51.75 285 ASP A O 1
ATOM 2367 N N . TYR A 1 286 ? -24.703 23.220 30.218 1.00 62.16 286 TYR A N 1
ATOM 2368 C CA . TYR A 1 286 ? -23.517 23.570 30.986 1.00 62.16 286 TYR A CA 1
ATOM 2369 C C . TYR A 1 286 ? -22.284 23.123 30.206 1.00 62.16 286 TYR A C 1
ATOM 2371 O O . TYR A 1 286 ? -22.267 22.061 29.585 1.00 62.16 286 TYR A O 1
ATOM 2379 N N . MET A 1 287 ? -21.230 23.936 30.227 1.00 51.66 287 MET A N 1
ATOM 2380 C CA . MET A 1 287 ? -19.943 23.495 29.702 1.00 51.66 287 MET A CA 1
ATOM 2381 C C . MET A 1 287 ? -19.341 22.466 30.658 1.00 51.66 287 MET A C 1
ATOM 2383 O O . MET A 1 287 ? -19.426 22.607 31.876 1.00 51.66 287 MET A O 1
ATOM 2387 N N . GLN A 1 288 ? -18.752 21.419 30.084 1.00 54.22 288 GLN A N 1
ATOM 2388 C CA . GLN A 1 288 ? -18.084 20.359 30.825 1.00 54.22 288 GLN A CA 1
ATOM 2389 C C . GLN A 1 288 ? -16.949 20.954 31.667 1.00 54.22 288 GLN A C 1
ATOM 2391 O O . GLN A 1 288 ? -15.997 21.510 31.115 1.00 54.22 288 GLN A O 1
ATOM 2396 N N . ASN A 1 289 ? -17.010 20.790 32.990 1.00 60.56 289 ASN A N 1
ATOM 2397 C CA . ASN A 1 289 ? -15.830 21.016 33.812 1.00 60.56 289 ASN A CA 1
ATOM 2398 C C . ASN A 1 289 ? -14.828 19.886 33.545 1.00 60.56 289 ASN A C 1
ATOM 2400 O O . ASN A 1 289 ? -15.220 18.735 33.353 1.00 60.56 289 ASN A O 1
ATOM 2404 N N . LEU A 1 290 ? -13.535 20.216 33.502 1.00 64.94 290 LEU A N 1
ATOM 2405 C CA . LEU A 1 290 ? -12.425 19.271 33.330 1.00 64.94 290 LEU A CA 1
ATOM 2406 C C . LEU A 1 290 ? -11.815 18.949 34.706 1.00 64.94 290 LEU A C 1
ATOM 2408 O O . LEU A 1 290 ? -10.742 19.467 35.025 1.00 64.94 290 LEU A O 1
ATOM 2412 N N . PRO A 1 291 ? -12.479 18.145 35.563 1.00 60.84 291 PRO A N 1
ATOM 2413 C CA . PRO A 1 291 ? -11.922 17.802 36.857 1.00 60.84 291 PRO A CA 1
ATOM 2414 C C . PRO A 1 291 ? -10.667 16.944 36.669 1.00 60.84 291 PRO A C 1
ATOM 2416 O O . PRO A 1 291 ? -10.660 15.956 35.927 1.00 60.84 291 PRO A O 1
ATOM 2419 N N . LEU A 1 292 ? -9.600 17.331 37.364 1.00 64.19 292 LEU A N 1
ATOM 2420 C CA . LEU A 1 292 ? -8.411 16.516 37.579 1.00 64.19 292 LEU A CA 1
ATOM 2421 C C . LEU A 1 292 ? -8.395 16.116 39.062 1.00 64.19 292 LEU A C 1
ATOM 2423 O O . LEU A 1 292 ? -8.404 17.016 39.903 1.00 64.19 292 LEU A O 1
ATOM 2427 N N . PRO A 1 293 ? -8.364 14.815 39.414 1.00 62.16 293 PRO A N 1
ATOM 2428 C CA . PRO A 1 293 ? -8.308 13.628 38.551 1.00 62.16 293 PRO A CA 1
ATOM 2429 C C . PRO A 1 293 ? -9.629 13.320 37.817 1.00 62.16 293 PRO A C 1
ATOM 2431 O O . PRO A 1 293 ? -10.715 13.655 38.282 1.00 62.16 293 PRO A O 1
ATOM 2434 N N . HIS A 1 294 ? -9.519 12.654 36.662 1.00 55.09 294 HIS A N 1
ATOM 2435 C CA . HIS A 1 294 ? -10.648 12.343 35.778 1.00 55.09 294 HIS A CA 1
ATOM 2436 C C . HIS A 1 294 ? -11.603 11.325 36.423 1.00 55.09 294 HIS A C 1
ATOM 2438 O O . HIS A 1 294 ? -11.319 10.127 36.466 1.00 55.09 294 HIS A O 1
ATOM 2444 N N . LEU A 1 295 ? -12.734 11.817 36.924 1.00 61.91 295 LEU A N 1
ATOM 2445 C CA . LEU A 1 295 ? -13.806 11.027 37.532 1.00 61.91 295 LEU A CA 1
ATOM 2446 C C . LEU A 1 295 ? -14.874 10.696 36.480 1.00 61.91 295 LEU A C 1
ATOM 2448 O O . LEU A 1 295 ? -15.090 11.472 35.558 1.00 61.91 295 LEU A O 1
ATOM 2452 N N . GLN A 1 296 ? -15.528 9.537 36.594 1.00 55.84 296 GLN A N 1
ATOM 2453 C CA . GLN A 1 296 ? -16.552 9.083 35.633 1.00 55.84 296 GLN A CA 1
ATOM 2454 C C . GLN A 1 296 ? -17.983 9.509 36.008 1.00 55.84 296 GLN A C 1
ATOM 2456 O O . GLN A 1 296 ? -18.920 9.216 35.273 1.00 55.84 296 GLN A O 1
ATOM 2461 N N . THR A 1 297 ? -18.159 10.188 37.142 1.00 56.41 297 THR A N 1
ATOM 2462 C CA . THR A 1 297 ? -19.473 10.511 37.712 1.00 56.41 297 THR A CA 1
ATOM 2463 C C . THR A 1 297 ? -19.955 11.891 37.260 1.00 56.41 297 THR A C 1
ATOM 2465 O O . THR A 1 297 ? -19.227 12.875 37.405 1.00 56.41 297 THR A O 1
ATOM 2468 N N . SER A 1 298 ? -21.204 11.979 36.781 1.00 56.03 298 SER A N 1
ATOM 2469 C CA . SER A 1 298 ? -21.841 13.214 36.280 1.00 56.03 298 SER A CA 1
ATOM 2470 C C . SER A 1 298 ? -21.761 14.404 37.240 1.00 56.03 298 SER A C 1
ATOM 2472 O O . SER A 1 298 ? -21.594 15.541 36.803 1.00 56.03 298 SER A O 1
ATOM 2474 N N . ASP A 1 299 ? -21.840 14.138 38.544 1.00 56.53 299 ASP A N 1
ATOM 2475 C CA . ASP A 1 299 ? -21.929 15.162 39.593 1.00 56.53 299 ASP A CA 1
ATOM 2476 C C . ASP A 1 299 ? -20.648 16.007 39.706 1.00 56.53 299 ASP A C 1
ATOM 2478 O O . ASP A 1 299 ? -20.678 17.136 40.190 1.00 56.53 299 ASP A O 1
ATOM 2482 N N . VAL A 1 300 ? -19.524 15.480 39.212 1.00 54.97 300 VAL A N 1
ATOM 2483 C CA . VAL A 1 300 ? -18.226 16.168 39.178 1.00 54.97 300 VAL A CA 1
ATOM 2484 C C . VAL A 1 300 ? -18.030 16.930 37.857 1.00 54.97 300 VAL A C 1
ATOM 2486 O O . VAL A 1 3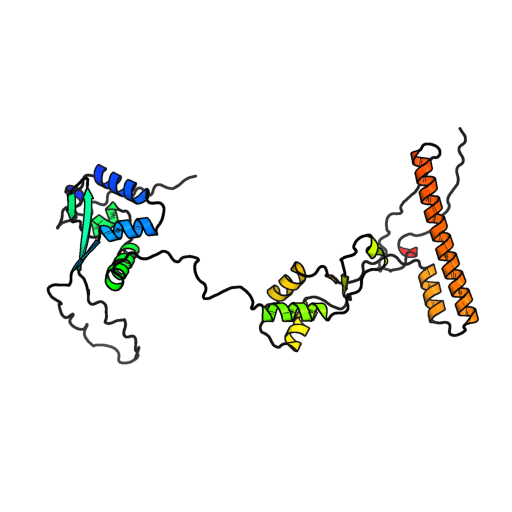00 ? -17.296 17.917 37.810 1.00 54.97 300 VAL A O 1
ATOM 2489 N N . PHE A 1 301 ? -18.705 16.510 36.781 1.00 51.06 301 PHE A N 1
ATOM 2490 C CA . PHE A 1 301 ? -18.644 17.176 35.473 1.00 51.06 301 PHE A CA 1
ATOM 2491 C C . PHE A 1 301 ? -19.468 18.468 35.419 1.00 51.06 301 PHE A C 1
ATOM 2493 O O . PHE A 1 301 ? -19.087 19.393 34.699 1.00 51.06 301 PHE A O 1
ATOM 2500 N N . PHE A 1 302 ? -20.554 18.550 36.196 1.00 52.16 302 PHE A N 1
ATOM 2501 C CA . PHE A 1 302 ? -21.437 19.717 36.279 1.00 52.16 302 PHE A CA 1
ATOM 2502 C C . PHE A 1 302 ? -21.773 20.030 37.749 1.00 52.16 302 PHE A C 1
ATOM 2504 O O . PHE A 1 302 ? -22.751 19.502 38.282 1.00 52.16 302 PHE A O 1
ATOM 2511 N N . PRO A 1 303 ? -20.982 20.863 38.447 1.00 49.78 303 PRO A N 1
ATOM 2512 C CA . PRO A 1 303 ? -21.255 21.196 39.833 1.00 49.78 303 PRO A CA 1
ATOM 2513 C C . PRO A 1 303 ? -22.496 22.101 39.960 1.00 49.78 303 PRO A C 1
ATOM 2515 O O . PRO A 1 303 ? -22.469 23.271 39.597 1.00 49.78 303 PRO A O 1
ATOM 2518 N N . VAL A 1 304 ? -23.523 21.516 40.582 1.00 43.41 304 VAL A N 1
ATOM 2519 C CA . VAL A 1 304 ? -24.505 22.079 41.532 1.00 43.41 304 VAL A CA 1
ATOM 2520 C C . VAL A 1 304 ? -25.707 22.907 41.022 1.00 43.41 304 VAL A C 1
ATOM 2522 O O . VAL A 1 304 ? -25.604 23.951 40.386 1.00 43.41 304 VAL A O 1
ATOM 2525 N N . SER A 1 305 ? -26.873 22.453 41.514 1.00 35.94 305 SER A N 1
ATOM 2526 C CA . SER A 1 305 ? -28.148 23.152 41.770 1.00 35.94 305 SER A CA 1
ATOM 2527 C C . SER A 1 305 ? -29.000 23.591 40.578 1.00 35.94 305 SER A C 1
ATOM 2529 O O . SER A 1 305 ? -28.975 24.730 40.125 1.00 35.94 305 SER A O 1
ATOM 2531 N N . CYS A 1 306 ? -29.890 22.686 40.170 1.00 37.84 306 CYS A N 1
ATOM 2532 C CA . CYS A 1 306 ? -31.100 23.031 39.438 1.00 37.84 306 CYS A CA 1
ATOM 2533 C C . CYS A 1 306 ? -32.016 23.887 40.334 1.00 37.84 306 CYS A C 1
ATOM 2535 O O . CYS A 1 306 ? -32.666 23.370 41.240 1.00 37.84 306 CYS A O 1
ATOM 2537 N N . GLY A 1 307 ? -32.068 25.188 40.066 1.00 35.72 307 GLY A N 1
ATOM 2538 C CA . GLY A 1 307 ? -33.200 26.043 40.394 1.00 35.72 307 GLY A CA 1
ATOM 2539 C C . GLY A 1 307 ? -33.765 26.580 39.087 1.00 35.72 307 GLY A C 1
ATOM 2540 O O . GLY A 1 307 ? -33.247 27.554 38.550 1.00 35.72 307 GLY A O 1
ATOM 2541 N N . ILE A 1 308 ? -34.796 25.938 38.532 1.00 40.66 308 ILE A N 1
ATOM 2542 C CA . ILE A 1 308 ? -35.598 26.576 37.482 1.00 40.66 308 ILE A CA 1
ATOM 2543 C C . ILE A 1 308 ? -36.406 27.666 38.190 1.00 40.66 308 ILE A C 1
ATOM 2545 O O . ILE A 1 308 ? -37.394 27.360 38.853 1.00 40.66 308 ILE A O 1
ATOM 2549 N N . MET A 1 309 ? -35.978 28.926 38.086 1.00 34.12 309 MET A N 1
ATOM 2550 C CA . MET A 1 309 ? -36.870 30.044 38.382 1.00 34.12 309 MET A CA 1
ATOM 2551 C C . MET A 1 309 ? -37.851 30.183 37.221 1.00 34.12 309 MET A C 1
ATOM 2553 O O . MET A 1 309 ? -37.459 30.516 36.101 1.00 34.12 309 MET A O 1
ATOM 2557 N N . TYR A 1 310 ? -39.126 29.917 37.488 1.00 42.12 310 TYR A N 1
ATOM 2558 C CA . TYR A 1 310 ? -40.207 30.340 36.612 1.00 42.12 310 TYR A CA 1
ATOM 2559 C C . TYR A 1 310 ? -40.376 31.850 36.790 1.00 42.12 310 TYR A C 1
ATOM 2561 O O . TYR A 1 310 ? -40.845 32.305 37.827 1.00 42.12 310 TYR A O 1
ATOM 2569 N N . LEU A 1 311 ? -39.954 32.627 35.796 1.00 34.47 311 LEU A N 1
ATOM 2570 C CA . LEU A 1 311 ? -40.380 34.014 35.648 1.00 34.47 311 LEU A CA 1
ATOM 2571 C C . LEU A 1 311 ? -41.562 34.007 34.682 1.00 34.47 311 LEU A C 1
ATOM 2573 O O . LEU A 1 311 ? -41.384 33.998 33.464 1.00 34.47 311 LEU A O 1
ATOM 2577 N N . GLU A 1 312 ? -42.772 33.959 35.234 1.00 33.31 312 GLU A N 1
ATOM 2578 C CA . GLU A 1 312 ? -43.956 34.396 34.500 1.00 33.31 312 GLU A CA 1
ATOM 2579 C C . GLU A 1 312 ? -43.854 35.915 34.357 1.00 33.31 312 GLU A C 1
ATOM 2581 O O . GLU A 1 312 ? -44.096 36.662 35.299 1.00 33.31 312 GLU A O 1
ATOM 2586 N N . CYS A 1 313 ? -43.424 36.372 33.184 1.00 28.69 313 CYS A N 1
ATOM 2587 C CA . CYS A 1 313 ? -43.577 37.764 32.790 1.00 28.69 313 CYS A CA 1
ATOM 2588 C C . CYS A 1 313 ? -44.793 37.817 31.864 1.00 28.69 313 CYS A C 1
ATOM 2590 O O . CYS A 1 313 ? -44.683 37.581 30.660 1.00 28.69 313 CYS A O 1
ATOM 2592 N N . THR A 1 314 ? -45.971 38.020 32.448 1.00 32.38 314 THR A N 1
ATOM 2593 C CA . THR A 1 314 ? -47.148 38.475 31.705 1.00 32.38 314 THR A CA 1
ATOM 2594 C C . THR A 1 314 ? -46.882 39.904 31.243 1.00 32.38 314 THR A C 1
ATOM 2596 O O . THR A 1 314 ? -46.568 40.753 32.079 1.00 32.38 314 THR A O 1
ATOM 2599 N N . ILE A 1 315 ? -46.949 40.135 29.928 1.00 34.75 315 ILE A N 1
ATOM 2600 C CA . ILE A 1 315 ? -46.945 41.481 29.329 1.00 34.75 315 ILE A CA 1
ATOM 2601 C C . ILE A 1 315 ? -48.231 42.205 29.715 1.00 34.75 315 ILE A C 1
ATOM 2603 O O . ILE A 1 315 ? -49.294 41.540 29.664 1.00 34.75 315 ILE A O 1
#

Radius of gyration: 43.01 Å; Cα contacts (8 Å, |Δi|>4): 220; chains: 1; bounding box: 98×64×103 Å